Protein AF-A0A815RGK7-F1 (afdb_monomer)

Structure (mmCIF, N/CA/C/O backbone):
data_AF-A0A815RGK7-F1
#
_entry.id   AF-A0A815RGK7-F1
#
loop_
_atom_site.group_PDB
_atom_site.id
_atom_site.type_symbol
_atom_site.label_atom_id
_atom_site.label_alt_id
_atom_site.label_comp_id
_atom_site.label_asym_id
_atom_site.label_entity_id
_atom_site.label_seq_id
_atom_site.pdbx_PDB_ins_code
_atom_site.Cartn_x
_atom_site.Cartn_y
_atom_site.Cartn_z
_atom_site.occupancy
_atom_site.B_iso_or_equiv
_atom_site.auth_seq_id
_atom_site.auth_comp_id
_atom_site.auth_asym_id
_atom_site.auth_atom_id
_atom_site.pdbx_PDB_model_num
ATOM 1 N N . MET A 1 1 ? -28.832 -27.978 -11.199 1.00 36.91 1 MET A N 1
ATOM 2 C CA . MET A 1 1 ? -28.108 -28.394 -12.418 1.00 36.91 1 MET A CA 1
ATOM 3 C C . MET A 1 1 ? -28.038 -27.204 -13.356 1.00 36.91 1 MET A C 1
ATOM 5 O O . MET A 1 1 ? -29.009 -26.916 -14.037 1.00 36.91 1 MET A O 1
ATOM 9 N N . ALA A 1 2 ? -26.927 -26.477 -13.323 1.00 26.73 2 ALA A N 1
ATOM 10 C CA . ALA A 1 2 ? -26.567 -25.480 -14.321 1.00 26.73 2 ALA A CA 1
ATOM 11 C C . ALA A 1 2 ? -25.036 -25.451 -14.348 1.00 26.73 2 ALA A C 1
ATOM 13 O O . ALA A 1 2 ? -24.396 -25.264 -13.316 1.00 26.73 2 ALA A O 1
ATOM 14 N N . SER A 1 3 ? -24.487 -25.785 -15.509 1.00 26.17 3 SER A N 1
ATOM 15 C CA . SER A 1 3 ? -23.061 -25.939 -15.784 1.00 26.17 3 SER A CA 1
ATOM 16 C C . SER A 1 3 ? -22.368 -24.572 -15.816 1.00 26.17 3 SER A C 1
ATOM 18 O O . SER A 1 3 ? -22.926 -23.655 -16.420 1.00 26.17 3 SER A O 1
ATOM 20 N N . PRO A 1 4 ? -21.158 -24.406 -15.257 1.00 31.30 4 PRO A N 1
ATOM 21 C CA . PRO A 1 4 ? -20.354 -23.222 -15.512 1.00 31.30 4 PRO A CA 1
ATOM 22 C C . PRO A 1 4 ? -19.613 -23.392 -16.844 1.00 31.30 4 PRO A C 1
ATOM 24 O O . PRO A 1 4 ? -18.888 -24.365 -17.056 1.00 31.30 4 PRO A O 1
ATOM 27 N N . ILE A 1 5 ? -19.815 -22.444 -17.757 1.00 27.80 5 ILE A N 1
ATOM 28 C CA . ILE A 1 5 ? -19.009 -22.295 -18.970 1.00 27.80 5 ILE A CA 1
ATOM 29 C C . ILE A 1 5 ? -17.673 -21.691 -18.530 1.00 27.80 5 ILE A C 1
ATOM 31 O O . ILE A 1 5 ? -17.540 -20.480 -18.375 1.00 27.80 5 ILE A O 1
ATOM 35 N N . ILE A 1 6 ? -16.693 -22.557 -18.282 1.00 29.45 6 ILE A N 1
ATOM 36 C CA . ILE A 1 6 ? -15.282 -22.181 -18.209 1.00 29.45 6 ILE A CA 1
ATOM 37 C C . ILE A 1 6 ? -14.812 -22.090 -19.662 1.00 29.45 6 ILE A C 1
ATOM 39 O O . ILE A 1 6 ? -14.474 -23.099 -20.276 1.00 29.45 6 ILE A O 1
ATOM 43 N N . ASN A 1 7 ? -14.851 -20.890 -20.244 1.00 28.03 7 ASN A N 1
ATOM 44 C CA . ASN A 1 7 ? -14.167 -20.653 -21.511 1.00 28.03 7 ASN A CA 1
ATOM 45 C C . ASN A 1 7 ? -12.662 -20.644 -21.236 1.00 28.03 7 ASN A C 1
ATOM 47 O O . ASN A 1 7 ? -12.148 -19.776 -20.530 1.00 28.03 7 ASN A O 1
ATOM 51 N N . GLY A 1 8 ? -11.991 -21.667 -21.763 1.00 26.64 8 GLY A N 1
ATOM 52 C CA . GLY A 1 8 ? -10.565 -21.890 -21.621 1.00 26.64 8 GLY A CA 1
ATOM 53 C C . GLY A 1 8 ? -9.750 -20.745 -22.207 1.00 26.64 8 GLY A C 1
ATOM 54 O O . GLY A 1 8 ? -9.769 -20.499 -23.412 1.00 26.64 8 GLY A O 1
ATOM 55 N N . TYR A 1 9 ? -8.974 -20.092 -21.349 1.00 27.03 9 TYR A N 1
ATOM 56 C CA . TYR A 1 9 ? -7.750 -19.439 -21.777 1.00 27.03 9 TYR A CA 1
ATOM 57 C C . TYR A 1 9 ? -6.741 -20.547 -22.075 1.00 27.03 9 TYR A C 1
ATOM 59 O O . TYR A 1 9 ? -6.096 -21.077 -21.173 1.00 27.03 9 TYR A O 1
ATOM 67 N N . HIS A 1 10 ? -6.637 -20.927 -23.347 1.00 26.09 10 HIS A N 1
ATOM 68 C CA . HIS A 1 10 ? -5.442 -21.589 -23.847 1.00 26.09 10 HIS A CA 1
ATOM 69 C C . HIS A 1 10 ? -4.281 -20.604 -23.683 1.00 26.09 10 HIS A C 1
ATOM 71 O O . HIS A 1 10 ? -4.084 -19.709 -24.500 1.00 26.09 10 HIS A O 1
ATOM 77 N N . THR A 1 11 ? -3.527 -20.734 -22.594 1.00 30.19 11 THR A N 1
ATOM 78 C CA . THR A 1 11 ? -2.149 -20.258 -22.558 1.00 30.19 11 THR A CA 1
ATOM 79 C C . THR A 1 11 ? -1.361 -21.179 -23.476 1.00 30.19 11 THR A C 1
ATOM 81 O O . THR A 1 11 ? -0.903 -22.240 -23.054 1.00 30.19 11 THR A O 1
ATOM 84 N N . GLU A 1 12 ? -1.242 -20.806 -24.750 1.00 25.84 12 GLU A N 1
ATOM 85 C CA . GLU A 1 12 ? -0.073 -21.219 -25.516 1.00 25.84 12 GLU A CA 1
ATOM 86 C C . GLU A 1 12 ? 1.131 -20.670 -24.755 1.00 25.84 12 GLU A C 1
ATOM 88 O O . GLU A 1 12 ? 1.429 -19.474 -24.780 1.00 25.84 12 GLU A O 1
ATOM 93 N N . VAL A 1 13 ? 1.773 -21.550 -23.989 1.00 31.09 13 VAL A N 1
ATOM 94 C CA . VAL A 1 13 ? 3.159 -21.366 -23.593 1.00 31.09 13 VAL A CA 1
ATOM 95 C C . VAL A 1 13 ? 3.908 -21.345 -24.916 1.00 31.09 13 VAL A C 1
ATOM 97 O O . VAL A 1 13 ? 4.159 -22.389 -25.512 1.00 31.09 13 VAL A O 1
ATOM 100 N N . MET A 1 14 ? 4.159 -20.150 -25.447 1.00 29.64 14 MET A N 1
ATOM 101 C CA . MET A 1 14 ? 5.198 -20.005 -26.448 1.00 29.64 14 MET A CA 1
ATOM 102 C C . MET A 1 14 ? 6.494 -20.366 -25.727 1.00 29.64 14 MET A C 1
ATOM 104 O O . MET A 1 14 ? 7.051 -19.539 -25.005 1.00 29.64 14 MET A O 1
ATOM 108 N N . ASP A 1 15 ? 6.927 -21.616 -25.888 1.00 33.84 15 ASP A N 1
ATOM 109 C CA . ASP A 1 15 ? 8.327 -21.997 -25.740 1.00 33.84 15 ASP A CA 1
ATOM 110 C C . ASP A 1 15 ? 9.112 -21.155 -26.747 1.00 33.84 15 ASP A C 1
ATOM 112 O O . ASP A 1 15 ? 9.307 -21.517 -27.908 1.00 33.84 15 ASP A O 1
ATOM 116 N N . SER A 1 16 ? 9.518 -19.963 -26.317 1.00 41.28 16 SER A N 1
ATOM 117 C CA . SER A 1 16 ? 10.512 -19.163 -27.012 1.00 41.28 16 SER A CA 1
ATOM 118 C C . SER A 1 16 ? 11.898 -19.655 -26.591 1.00 41.28 16 SER A C 1
ATOM 120 O O . SER A 1 16 ? 12.671 -18.913 -25.991 1.00 41.28 16 SER A O 1
ATOM 122 N N . ASP A 1 17 ? 12.202 -20.913 -26.908 1.00 37.94 17 ASP A N 1
ATOM 123 C CA . ASP A 1 17 ? 13.558 -21.477 -26.846 1.00 37.94 17 ASP A CA 1
ATOM 124 C C . ASP A 1 17 ? 14.406 -21.061 -28.066 1.00 37.94 17 ASP A C 1
ATOM 126 O O . ASP A 1 17 ? 15.464 -21.618 -28.326 1.00 37.94 17 ASP A O 1
ATOM 130 N N . ASN A 1 18 ? 13.966 -20.055 -28.828 1.00 37.78 18 ASN A N 1
ATOM 131 C CA . ASN A 1 18 ? 14.690 -19.508 -29.972 1.00 37.78 18 ASN A CA 1
ATOM 132 C C . ASN A 1 18 ? 14.556 -17.983 -30.018 1.00 37.78 18 ASN A C 1
ATOM 134 O O . ASN A 1 18 ? 13.876 -17.447 -30.887 1.00 37.78 18 ASN A O 1
ATOM 138 N N . ASP A 1 19 ? 15.189 -17.297 -29.068 1.00 40.81 19 ASP A N 1
ATOM 139 C CA . ASP A 1 19 ? 15.857 -16.022 -29.349 1.00 40.81 19 ASP A CA 1
ATOM 140 C C . ASP A 1 19 ? 16.882 -15.743 -28.236 1.00 40.81 19 ASP A C 1
ATOM 142 O O . ASP A 1 19 ? 16.677 -14.926 -27.337 1.00 40.81 19 ASP A O 1
ATOM 146 N N . GLU A 1 20 ? 18.021 -16.443 -28.273 1.00 42.34 20 GLU A N 1
ATOM 147 C CA . GLU A 1 20 ? 19.259 -15.935 -27.664 1.00 42.34 20 GLU A CA 1
ATOM 148 C C . GLU A 1 20 ? 19.764 -14.737 -28.487 1.00 42.34 20 GLU A C 1
ATOM 150 O O . GLU A 1 20 ? 20.901 -14.710 -28.952 1.00 42.34 20 GLU A O 1
ATOM 155 N N . SER A 1 21 ? 18.916 -13.727 -28.713 1.00 44.47 21 SER A N 1
ATOM 156 C CA . SER A 1 21 ? 19.397 -12.444 -29.194 1.00 44.47 21 SER A CA 1
ATOM 157 C C . SER A 1 21 ? 20.313 -11.916 -28.093 1.00 44.47 21 SER A C 1
ATOM 159 O O . SER A 1 21 ? 19.838 -11.509 -27.025 1.00 44.47 21 SER A O 1
ATOM 161 N N . GLU A 1 22 ? 21.625 -11.992 -28.312 1.00 49.88 22 GLU A N 1
ATOM 162 C CA . GLU A 1 22 ? 22.624 -11.291 -27.519 1.00 49.88 22 GLU A CA 1
ATOM 163 C C . GLU A 1 22 ? 22.225 -9.812 -27.502 1.00 49.88 22 GLU A C 1
ATOM 165 O O . GLU A 1 22 ? 22.517 -9.048 -28.421 1.00 49.88 22 GLU A O 1
ATOM 170 N N . TYR A 1 23 ? 21.498 -9.393 -26.464 1.00 53.09 23 TYR A N 1
ATOM 171 C CA . TYR A 1 23 ? 21.352 -7.986 -26.131 1.00 53.09 23 TYR A CA 1
ATOM 172 C C . TYR A 1 23 ? 22.749 -7.508 -25.728 1.00 53.09 23 TYR A C 1
ATOM 174 O O . TYR A 1 23 ? 23.129 -7.539 -24.557 1.00 53.09 23 TYR A O 1
ATOM 182 N N . GLU A 1 24 ? 23.559 -7.132 -26.716 1.00 53.31 24 GLU A N 1
ATOM 183 C CA . GLU A 1 24 ? 24.860 -6.534 -26.476 1.00 53.31 24 GLU A CA 1
ATOM 184 C C . GLU A 1 24 ? 24.626 -5.131 -25.911 1.00 53.31 24 GLU A C 1
ATOM 186 O O . GLU A 1 24 ? 24.315 -4.176 -26.624 1.00 53.31 24 GLU A O 1
ATOM 191 N N . PHE A 1 25 ? 24.782 -5.007 -24.595 1.00 61.91 25 PHE A N 1
ATOM 192 C CA . PHE A 1 25 ? 24.744 -3.753 -23.846 1.00 61.91 25 PHE A CA 1
ATOM 193 C C . PHE A 1 25 ? 25.972 -2.868 -24.154 1.00 61.91 25 PHE A C 1
ATOM 195 O O . PHE A 1 25 ? 26.693 -2.465 -23.241 1.00 61.91 25 PHE A O 1
ATOM 202 N N . LYS A 1 26 ? 26.234 -2.568 -25.436 1.00 58.34 26 LYS A N 1
ATOM 203 C CA . LYS A 1 26 ? 27.426 -1.829 -25.907 1.00 58.34 26 LYS A CA 1
ATOM 204 C C . LYS A 1 26 ? 27.564 -0.434 -25.296 1.00 58.34 26 LYS A C 1
ATOM 206 O O . LYS A 1 26 ? 28.681 0.054 -25.166 1.00 58.34 26 LYS A O 1
ATOM 211 N N . ASP A 1 27 ? 26.457 0.155 -24.853 1.00 66.00 27 ASP A N 1
ATOM 212 C CA . ASP A 1 27 ? 26.424 1.497 -24.262 1.00 66.00 27 ASP A CA 1
ATOM 213 C C . ASP A 1 27 ? 26.575 1.514 -22.726 1.00 66.00 27 ASP A C 1
ATOM 215 O O . ASP A 1 27 ? 26.492 2.574 -22.103 1.00 66.00 27 ASP A O 1
ATOM 219 N N . TYR A 1 28 ? 26.794 0.366 -22.074 1.00 81.50 28 TYR A N 1
ATOM 220 C CA . TYR A 1 28 ? 26.860 0.284 -20.611 1.00 81.50 28 TYR A CA 1
ATOM 221 C C . TYR A 1 28 ? 28.306 0.230 -20.097 1.00 81.50 28 TYR A C 1
ATOM 223 O O . TYR A 1 28 ? 29.155 -0.494 -20.607 1.00 81.50 28 TYR A O 1
ATOM 231 N N . TYR A 1 29 ? 28.583 0.952 -19.006 1.00 92.44 29 TYR A N 1
ATO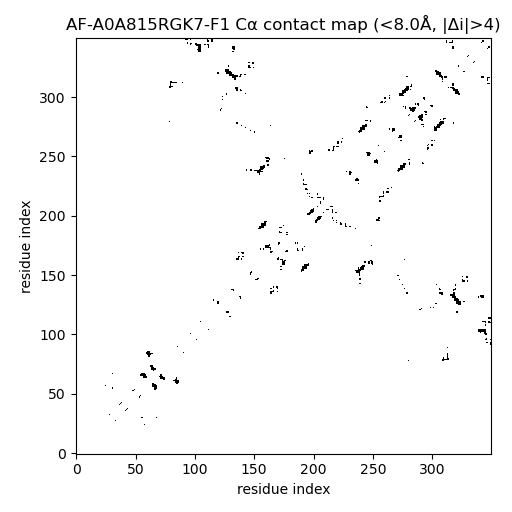M 232 C CA . TYR A 1 29 ? 29.883 0.925 -18.319 1.00 92.44 29 TYR A CA 1
ATOM 233 C C . TYR A 1 29 ? 30.251 -0.469 -17.770 1.00 92.44 29 TYR A C 1
ATOM 235 O O . TYR A 1 29 ? 29.386 -1.324 -17.594 1.00 92.44 29 TYR A O 1
ATOM 243 N N . SER A 1 30 ? 31.506 -0.704 -17.371 1.00 92.81 30 SER A N 1
ATOM 244 C CA . SER A 1 30 ? 31.846 -1.874 -16.536 1.00 92.81 30 SER A CA 1
ATOM 245 C C . SER A 1 30 ? 31.192 -1.782 -15.144 1.00 92.81 30 SER A C 1
ATOM 247 O O . SER A 1 30 ? 30.683 -0.723 -14.760 1.00 92.81 30 SER A O 1
ATOM 249 N N . LYS A 1 31 ? 31.172 -2.877 -14.366 1.00 93.75 31 LYS A N 1
ATOM 250 C CA . LYS A 1 31 ? 30.698 -2.850 -12.964 1.00 93.75 31 LYS A CA 1
ATOM 251 C C . LYS A 1 31 ? 31.508 -1.852 -12.131 1.00 93.75 31 LYS A C 1
ATOM 253 O O . LYS A 1 31 ? 30.906 -0.991 -11.498 1.00 93.75 31 LYS A O 1
ATOM 258 N N . ASP A 1 32 ? 32.833 -1.900 -12.221 1.00 94.94 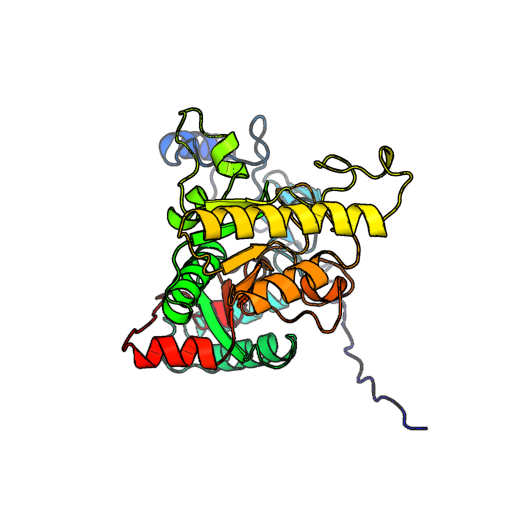32 ASP A N 1
ATOM 259 C CA . ASP A 1 32 ? 33.721 -1.019 -11.452 1.00 94.94 32 ASP A CA 1
ATOM 260 C C . ASP A 1 32 ? 33.520 0.450 -11.819 1.00 94.94 32 ASP A C 1
ATOM 262 O O . ASP A 1 32 ? 33.356 1.291 -10.940 1.00 94.94 32 ASP A O 1
ATOM 266 N N . LYS A 1 33 ? 33.408 0.761 -13.119 1.00 95.81 33 LYS A N 1
ATOM 267 C CA . LYS A 1 33 ? 33.132 2.134 -13.551 1.00 95.81 33 LYS A CA 1
ATOM 268 C C . LYS A 1 33 ? 31.741 2.601 -13.117 1.00 95.81 33 LYS A C 1
ATOM 270 O O . LYS A 1 33 ? 31.563 3.761 -12.767 1.00 95.81 33 LYS A O 1
ATOM 275 N N . THR A 1 34 ? 30.757 1.700 -13.093 1.00 95.44 34 THR A N 1
ATOM 276 C CA . THR A 1 34 ? 29.414 1.999 -12.570 1.00 95.44 34 THR A CA 1
ATOM 277 C C . THR A 1 34 ? 29.467 2.320 -11.074 1.00 95.44 34 THR A C 1
ATOM 279 O O . THR A 1 34 ? 28.785 3.241 -10.637 1.00 95.44 34 THR A O 1
ATOM 282 N N . MET A 1 35 ? 30.276 1.594 -10.295 1.00 94.69 35 MET A N 1
ATOM 283 C CA . MET A 1 35 ? 30.471 1.860 -8.867 1.00 94.69 35 MET A CA 1
ATOM 284 C C . MET A 1 35 ? 31.181 3.195 -8.629 1.00 94.69 35 MET A C 1
ATOM 286 O O . MET A 1 35 ? 30.667 4.009 -7.872 1.00 94.69 35 MET A O 1
ATOM 290 N N . GLU A 1 36 ? 32.273 3.471 -9.347 1.00 96.25 36 GLU A N 1
ATOM 291 C CA . GLU A 1 36 ? 32.992 4.751 -9.266 1.00 96.25 36 GLU A CA 1
ATOM 292 C C . GLU A 1 36 ? 32.055 5.940 -9.536 1.00 96.25 36 GLU A C 1
ATOM 294 O O . GLU A 1 36 ? 31.998 6.897 -8.767 1.00 96.25 36 GLU A O 1
ATOM 299 N N . LEU A 1 37 ? 31.263 5.868 -10.611 1.00 96.25 37 LEU A N 1
ATOM 300 C CA . LEU A 1 37 ? 30.310 6.924 -10.952 1.00 96.25 37 LEU A CA 1
ATOM 301 C C . LEU A 1 37 ? 29.162 7.010 -9.939 1.00 96.25 37 LEU A C 1
ATOM 303 O O . LEU A 1 37 ? 28.674 8.107 -9.670 1.00 96.25 37 LEU A O 1
ATOM 307 N N . ARG A 1 38 ? 28.731 5.883 -9.358 1.00 95.38 38 ARG A N 1
ATOM 308 C CA . ARG A 1 38 ? 27.729 5.879 -8.287 1.00 95.38 38 ARG A CA 1
ATOM 309 C C . ARG A 1 38 ? 28.248 6.630 -7.064 1.00 95.38 38 ARG A C 1
ATOM 311 O O . ARG A 1 38 ? 27.508 7.454 -6.543 1.00 95.38 38 ARG A O 1
ATOM 318 N N . ASP A 1 39 ? 29.493 6.405 -6.661 1.00 94.38 39 ASP A N 1
ATOM 319 C CA . ASP A 1 39 ? 30.091 7.070 -5.498 1.00 94.38 39 ASP A CA 1
ATOM 320 C C . ASP A 1 39 ? 30.240 8.588 -5.700 1.00 94.38 39 ASP A C 1
ATOM 322 O O . ASP A 1 39 ? 30.179 9.353 -4.738 1.00 94.38 39 ASP A O 1
ATOM 326 N N . ILE A 1 40 ? 30.385 9.037 -6.952 1.00 97.31 40 ILE A N 1
ATOM 327 C CA . ILE A 1 40 ? 30.456 10.461 -7.309 1.00 97.31 40 ILE A CA 1
ATOM 328 C C . ILE A 1 40 ? 29.061 11.099 -7.376 1.00 97.31 40 ILE A C 1
ATOM 330 O O . ILE A 1 40 ? 28.853 12.191 -6.848 1.00 97.31 40 ILE A O 1
ATOM 334 N N . TYR A 1 41 ? 28.117 10.458 -8.072 1.00 97.56 41 TYR A N 1
ATOM 335 C CA . TYR A 1 41 ? 26.869 11.105 -8.494 1.00 97.56 41 TYR A CA 1
ATOM 336 C C . TYR A 1 41 ? 25.634 10.704 -7.689 1.00 97.56 41 TYR A C 1
ATOM 338 O O . TYR A 1 41 ? 24.622 11.401 -7.748 1.00 97.56 41 TYR A O 1
ATOM 346 N N . ILE A 1 42 ? 25.675 9.592 -6.955 1.00 96.56 42 ILE A N 1
ATOM 347 C CA . ILE A 1 42 ? 24.513 9.041 -6.262 1.00 96.56 42 ILE A CA 1
ATOM 348 C C . ILE A 1 42 ? 24.748 9.081 -4.744 1.00 96.56 42 ILE A C 1
ATOM 350 O O . ILE A 1 42 ? 25.705 8.485 -4.254 1.00 96.56 42 ILE A O 1
ATOM 354 N N . PRO A 1 43 ? 23.868 9.731 -3.957 1.00 95.38 43 PRO A N 1
ATOM 355 C CA . PRO A 1 43 ? 24.059 9.848 -2.516 1.00 95.38 43 PRO A CA 1
ATOM 356 C C . PRO A 1 43 ? 24.175 8.492 -1.808 1.00 95.38 43 PRO A C 1
ATOM 358 O O . PRO A 1 43 ? 23.357 7.591 -2.024 1.00 95.38 43 PRO A O 1
ATOM 361 N N . ALA A 1 44 ? 25.126 8.386 -0.876 1.00 90.25 44 ALA A N 1
ATOM 362 C CA . ALA A 1 44 ? 25.415 7.163 -0.119 1.00 90.25 44 ALA A CA 1
ATOM 363 C C . ALA A 1 44 ? 24.227 6.627 0.712 1.00 90.25 44 ALA A C 1
ATOM 365 O O . ALA A 1 44 ? 24.193 5.450 1.070 1.00 90.25 44 ALA A O 1
ATOM 366 N N . CYS A 1 45 ? 23.225 7.466 1.006 1.00 88.75 45 CYS A N 1
ATOM 367 C CA . CYS A 1 45 ? 21.991 7.042 1.674 1.00 88.75 45 CYS A CA 1
ATOM 368 C C . CYS A 1 45 ? 21.087 6.164 0.787 1.00 88.75 45 CYS A C 1
ATOM 370 O O . CYS A 1 45 ? 20.211 5.473 1.306 1.00 88.75 45 CYS A O 1
ATOM 372 N N . THR A 1 46 ? 21.315 6.128 -0.530 1.00 91.12 46 THR A N 1
ATOM 373 C CA . THR A 1 46 ? 20.621 5.223 -1.456 1.00 91.12 46 THR A CA 1
ATOM 374 C C . THR A 1 46 ? 21.347 3.876 -1.501 1.00 91.12 46 THR A C 1
ATOM 376 O O . THR A 1 46 ? 22.227 3.603 -2.319 1.00 91.12 46 THR A O 1
ATOM 379 N N . GLN A 1 47 ? 21.034 3.017 -0.541 1.00 89.75 47 GLN A N 1
ATOM 380 C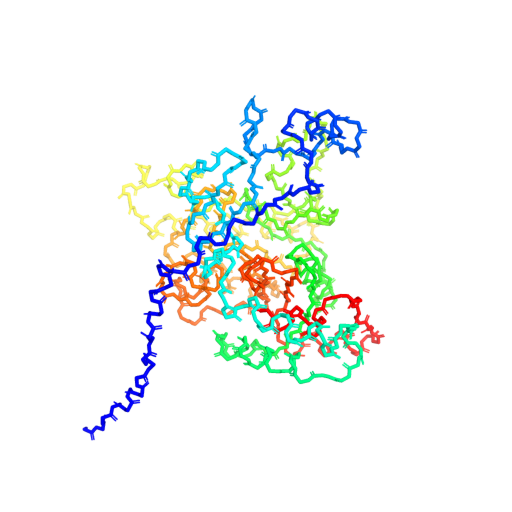 CA . GLN A 1 47 ? 21.775 1.773 -0.347 1.00 89.75 47 GLN A CA 1
ATOM 381 C C . GLN A 1 47 ? 21.363 0.684 -1.342 1.00 89.75 47 GLN A C 1
ATOM 383 O O . GLN A 1 47 ? 20.196 0.555 -1.703 1.00 89.75 47 GLN A O 1
ATOM 388 N N . LEU A 1 48 ? 22.336 -0.131 -1.751 1.00 92.69 48 LEU A N 1
ATOM 389 C CA . LEU A 1 48 ? 22.108 -1.342 -2.539 1.00 92.69 48 LEU A CA 1
ATOM 390 C C . LEU A 1 48 ? 21.789 -2.527 -1.616 1.00 92.69 48 LEU A C 1
ATOM 392 O O . LEU A 1 48 ? 22.238 -2.554 -0.467 1.00 92.69 48 LEU A O 1
ATOM 396 N N . PHE A 1 49 ? 21.060 -3.524 -2.131 1.00 89.19 49 PHE A N 1
ATOM 397 C CA . PHE A 1 49 ? 20.748 -4.757 -1.392 1.00 89.19 49 PHE A CA 1
ATOM 398 C C . PHE A 1 49 ? 22.016 -5.511 -0.961 1.00 89.19 49 PHE A C 1
ATOM 400 O O . PHE A 1 49 ? 22.152 -5.875 0.204 1.00 89.19 49 PHE A O 1
ATOM 407 N N . PHE A 1 50 ? 22.969 -5.691 -1.880 1.00 91.06 50 PHE A N 1
ATOM 408 C CA . PHE A 1 50 ? 24.236 -6.383 -1.633 1.00 91.06 50 PHE A CA 1
ATOM 409 C C . PHE A 1 50 ? 25.372 -5.362 -1.536 1.00 91.06 50 PHE A C 1
ATOM 411 O O . PHE A 1 50 ? 25.995 -5.030 -2.538 1.00 91.06 50 PHE A O 1
ATOM 418 N N . ARG A 1 51 ? 25.606 -4.798 -0.345 1.00 88.25 51 ARG A N 1
ATOM 419 C CA . ARG A 1 51 ? 26.543 -3.667 -0.175 1.00 88.25 51 ARG A CA 1
ATOM 420 C C . ARG A 1 51 ? 28.007 -4.041 -0.400 1.00 88.25 51 ARG A C 1
ATOM 422 O O . ARG A 1 51 ? 28.724 -3.277 -1.028 1.00 88.25 51 ARG A O 1
ATOM 429 N N . GLU A 1 52 ? 28.432 -5.195 0.110 1.00 89.19 52 GLU A N 1
ATOM 430 C CA . GLU A 1 52 ? 29.829 -5.644 0.013 1.00 89.19 52 GLU A CA 1
ATOM 431 C C . GLU A 1 52 ? 30.197 -6.074 -1.409 1.00 89.19 52 GLU A C 1
ATOM 433 O O . GLU A 1 52 ? 31.290 -5.789 -1.886 1.00 89.19 52 GLU A O 1
ATOM 438 N N . ASN A 1 53 ? 29.265 -6.729 -2.105 1.00 90.06 53 ASN A N 1
ATOM 439 C CA . ASN A 1 53 ? 29.449 -7.149 -3.488 1.00 90.06 53 ASN A CA 1
ATOM 440 C C . ASN A 1 53 ? 28.173 -6.902 -4.310 1.00 90.06 53 ASN A C 1
ATOM 442 O O . ASN A 1 53 ? 27.373 -7.822 -4.502 1.00 90.06 53 ASN A O 1
ATOM 446 N N . PRO A 1 54 ? 27.961 -5.669 -4.805 1.00 93.50 54 PRO A N 1
ATOM 447 C CA . PRO A 1 54 ? 26.774 -5.336 -5.579 1.00 93.50 54 PRO A CA 1
ATOM 448 C C . PRO A 1 54 ? 26.629 -6.180 -6.845 1.00 93.50 54 PRO A C 1
ATOM 450 O O . PRO A 1 54 ? 27.584 -6.354 -7.604 1.00 93.50 54 PRO A O 1
ATOM 453 N N . LEU A 1 55 ? 25.418 -6.663 -7.118 1.00 93.62 55 LEU A N 1
ATOM 454 C CA . LEU A 1 55 ? 25.104 -7.322 -8.384 1.00 93.62 55 LEU A CA 1
ATOM 455 C C .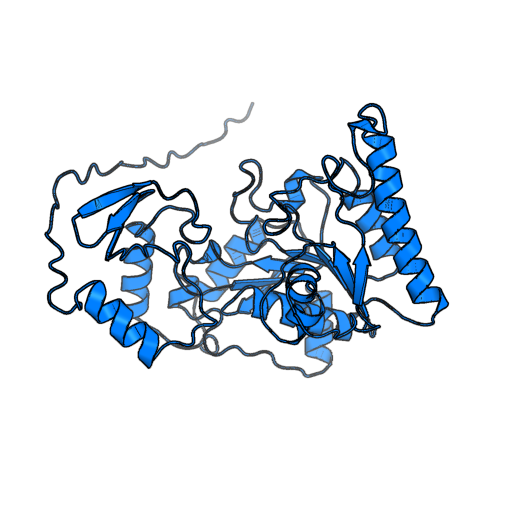 LEU A 1 55 ? 24.765 -6.268 -9.439 1.00 93.62 55 LEU A C 1
ATOM 457 O O . LEU A 1 55 ? 23.875 -5.441 -9.231 1.00 93.62 55 LEU A O 1
ATOM 461 N N . LYS A 1 56 ? 25.453 -6.306 -10.584 1.00 94.19 56 LYS A N 1
ATOM 462 C CA . LYS A 1 56 ? 25.093 -5.495 -11.748 1.00 94.19 56 LYS A CA 1
ATOM 463 C C . LYS A 1 56 ? 24.162 -6.312 -12.638 1.00 94.19 56 LYS A C 1
ATOM 465 O O . LYS A 1 56 ? 24.609 -7.013 -13.538 1.00 94.19 56 LYS A O 1
ATOM 470 N N . ILE A 1 57 ? 22.867 -6.227 -12.350 1.00 93.50 57 ILE A N 1
ATOM 471 C CA . ILE A 1 57 ? 21.825 -6.875 -13.149 1.00 93.50 57 ILE A CA 1
ATOM 472 C C . ILE A 1 57 ? 21.634 -6.098 -14.450 1.00 93.50 57 ILE A C 1
ATOM 474 O O . ILE A 1 57 ? 21.423 -4.886 -14.418 1.00 93.50 57 ILE A O 1
ATOM 478 N N . VAL A 1 58 ? 21.723 -6.795 -15.582 1.00 93.56 58 VAL A N 1
ATOM 479 C CA . VAL A 1 58 ? 21.578 -6.199 -16.923 1.00 93.56 58 VAL A CA 1
ATOM 480 C C . VAL A 1 58 ? 20.382 -6.762 -17.683 1.00 93.56 58 VAL A C 1
ATOM 482 O O . VAL A 1 58 ? 19.820 -6.076 -18.526 1.00 93.56 58 VAL A O 1
ATOM 485 N N . ARG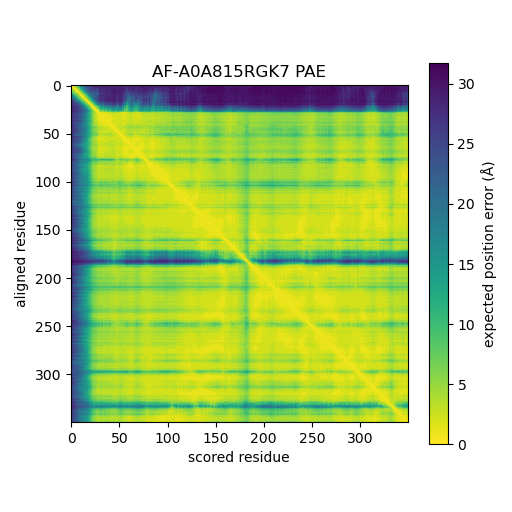 A 1 59 ? 19.938 -7.979 -17.353 1.00 93.31 59 ARG A N 1
ATOM 486 C CA . ARG A 1 59 ? 18.790 -8.631 -17.993 1.00 93.31 59 ARG A CA 1
ATOM 487 C C . ARG A 1 59 ? 17.935 -9.344 -16.955 1.00 93.31 59 ARG A C 1
ATOM 489 O O . ARG A 1 59 ? 18.447 -9.828 -15.949 1.00 93.31 59 ARG A O 1
ATOM 496 N N . SER A 1 60 ? 16.640 -9.461 -17.212 1.00 94.94 60 SER A N 1
ATOM 497 C CA . SER A 1 60 ? 15.732 -10.277 -16.408 1.00 94.94 60 SER A CA 1
ATOM 498 C C . SER A 1 60 ? 14.600 -10.844 -17.263 1.00 94.94 60 SER A C 1
ATOM 500 O O . SER A 1 60 ? 14.248 -10.276 -18.296 1.00 94.94 60 SER A O 1
ATOM 502 N N . GLN A 1 61 ? 14.078 -12.007 -16.872 1.00 95.62 61 GLN A N 1
ATOM 503 C CA . GLN A 1 61 ? 13.011 -12.714 -17.582 1.00 95.62 61 GLN A CA 1
ATOM 504 C C . GLN A 1 61 ? 12.324 -13.703 -16.641 1.00 95.62 61 GLN A C 1
ATOM 506 O O . GLN A 1 61 ? 12.991 -14.519 -15.997 1.00 95.62 61 GLN A O 1
ATOM 511 N N . GLY A 1 62 ? 10.991 -13.656 -16.580 1.00 95.38 62 GLY A N 1
ATOM 512 C CA . GLY A 1 62 ? 10.217 -14.541 -15.709 1.00 95.38 62 GLY A CA 1
ATOM 513 C C . GLY A 1 62 ? 10.633 -14.357 -14.249 1.00 95.38 62 GLY A C 1
ATOM 514 O O . GLY A 1 62 ? 10.573 -13.254 -13.721 1.00 95.38 62 GLY A O 1
ATOM 515 N N . THR A 1 63 ? 11.095 -15.413 -13.590 1.00 96.19 63 THR A N 1
ATOM 516 C CA . THR A 1 63 ? 11.549 -15.362 -12.189 1.00 96.19 63 THR A CA 1
ATOM 517 C C . THR A 1 63 ? 13.057 -15.144 -12.033 1.00 96.19 63 THR A C 1
ATOM 519 O O . THR A 1 63 ? 13.571 -15.213 -10.918 1.00 96.19 63 THR A O 1
ATOM 522 N N . TYR A 1 64 ? 13.786 -14.891 -13.124 1.00 97.06 64 TYR A N 1
ATOM 523 C CA . TYR A 1 64 ? 15.246 -14.833 -13.114 1.00 97.06 64 TYR A CA 1
ATOM 524 C C . TYR A 1 64 ? 15.800 -13.457 -13.481 1.00 97.06 64 TYR A C 1
ATOM 526 O O . TYR A 1 64 ? 15.280 -12.761 -14.355 1.00 97.06 64 TYR A O 1
ATOM 534 N N . MET A 1 65 ? 16.923 -13.116 -12.853 1.00 95.81 65 MET A N 1
ATOM 535 C CA . MET A 1 65 ? 17.777 -11.978 -13.186 1.00 95.81 65 MET A CA 1
ATOM 536 C C . MET A 1 65 ? 19.159 -12.472 -13.619 1.00 95.81 65 MET A C 1
ATOM 538 O O . MET A 1 65 ? 19.610 -13.528 -13.178 1.00 95.81 65 MET A O 1
ATOM 542 N N . TYR A 1 66 ? 19.832 -11.704 -14.468 1.00 95.06 66 TYR A N 1
ATOM 543 C CA . TYR A 1 66 ? 21.135 -12.037 -15.027 1.00 95.06 66 TYR A CA 1
ATOM 544 C C . TYR A 1 66 ? 22.093 -10.867 -14.838 1.00 95.06 66 TYR A C 1
ATOM 546 O O . TYR A 1 66 ? 21.752 -9.716 -15.145 1.00 95.06 66 TYR A O 1
ATOM 554 N N . ASP A 1 67 ? 23.281 -11.160 -14.317 1.00 93.94 67 ASP A N 1
ATOM 555 C CA . ASP A 1 67 ? 24.333 -10.157 -14.190 1.00 93.94 67 ASP A CA 1
ATOM 556 C C . ASP A 1 67 ? 25.094 -9.938 -15.508 1.00 93.94 67 ASP A C 1
ATOM 558 O O . ASP A 1 67 ? 24.849 -10.595 -16.521 1.00 93.94 67 ASP A O 1
ATOM 562 N N . GLN A 1 68 ? 26.024 -8.986 -15.502 1.00 92.31 68 GLN A N 1
ATOM 563 C CA . GLN A 1 68 ? 26.840 -8.619 -16.660 1.00 92.31 68 GLN A CA 1
ATOM 564 C C . GLN A 1 68 ? 27.789 -9.724 -17.156 1.00 92.31 68 GLN A C 1
ATOM 566 O O . GLN A 1 68 ? 28.377 -9.568 -18.220 1.00 92.31 68 GLN A O 1
ATOM 571 N N . LEU A 1 69 ? 27.989 -10.795 -16.379 1.00 91.69 69 LEU A N 1
ATOM 572 C CA . LEU A 1 69 ? 28.786 -11.965 -16.760 1.00 91.69 69 LEU A CA 1
ATOM 573 C C . LEU A 1 69 ? 27.899 -13.120 -17.257 1.00 91.69 69 LEU A C 1
ATOM 575 O O . LEU A 1 69 ? 28.413 -14.186 -17.580 1.00 91.69 69 LEU A O 1
ATOM 579 N N . GLY A 1 70 ? 26.577 -12.924 -17.295 1.00 92.12 70 GLY A N 1
ATOM 580 C CA . GLY A 1 70 ? 25.604 -13.941 -17.684 1.00 92.12 70 GLY A CA 1
ATOM 581 C C . GLY A 1 70 ? 25.191 -14.884 -16.552 1.00 92.12 70 GLY A C 1
ATOM 582 O O . GLY A 1 70 ? 24.413 -15.808 -16.799 1.00 92.12 70 GLY A O 1
ATOM 583 N N . ASN A 1 71 ? 25.643 -14.666 -15.309 1.00 95.56 71 ASN A N 1
ATOM 584 C CA . ASN A 1 71 ? 25.230 -15.524 -14.199 1.00 95.56 71 ASN A CA 1
ATOM 585 C C . ASN A 1 71 ? 23.734 -15.345 -13.933 1.00 95.56 71 ASN A C 1
ATOM 587 O O . ASN A 1 71 ? 23.242 -14.219 -13.838 1.00 95.56 71 ASN A O 1
ATOM 591 N N . LYS A 1 72 ? 23.023 -16.464 -13.786 1.00 96.75 72 LYS A N 1
ATOM 592 C CA . LYS A 1 72 ? 21.573 -16.524 -13.575 1.00 96.75 72 LYS A CA 1
ATOM 593 C C . LYS A 1 72 ? 21.243 -16.606 -12.084 1.00 96.75 72 LYS A C 1
ATOM 595 O O . LYS A 1 72 ? 21.714 -17.505 -11.393 1.00 96.75 72 LYS A O 1
ATOM 600 N N . TYR A 1 73 ? 20.364 -15.726 -11.615 1.00 96.44 73 TYR A N 1
ATOM 601 C CA . TYR A 1 73 ? 19.896 -15.659 -10.231 1.00 96.44 73 TYR A CA 1
ATOM 602 C C . TYR A 1 73 ? 18.380 -15.824 -10.186 1.00 96.44 73 TYR A C 1
ATOM 604 O O . TYR A 1 73 ? 17.662 -15.123 -10.899 1.00 96.44 73 TYR A O 1
ATOM 612 N N . LEU A 1 74 ? 17.888 -16.738 -9.347 1.00 97.25 74 LEU A N 1
ATOM 613 C CA . LEU A 1 74 ? 16.466 -16.799 -9.013 1.00 97.25 74 LEU A CA 1
ATOM 614 C C . LEU A 1 74 ? 16.118 -15.599 -8.124 1.00 97.25 74 LEU A C 1
ATOM 616 O O . LEU A 1 74 ? 16.768 -15.381 -7.100 1.00 97.25 74 LEU A O 1
ATOM 620 N N . ASP A 1 75 ? 15.113 -14.821 -8.512 1.00 95.00 75 ASP A N 1
ATOM 621 C CA . ASP A 1 75 ? 14.690 -13.646 -7.757 1.00 95.00 75 ASP A CA 1
ATOM 622 C C . ASP A 1 75 ? 13.713 -14.023 -6.640 1.00 95.00 75 ASP A C 1
ATOM 624 O O . ASP A 1 75 ? 12.529 -14.264 -6.873 1.00 95.00 75 ASP A O 1
ATOM 628 N N . CYS A 1 76 ? 14.227 -14.048 -5.411 1.00 92.19 76 CYS A N 1
ATOM 629 C CA . CYS A 1 76 ? 13.451 -14.302 -4.196 1.00 92.19 76 CYS A CA 1
ATOM 630 C C . CYS A 1 76 ? 13.228 -13.036 -3.346 1.00 92.19 76 CYS A C 1
ATOM 632 O O . CYS A 1 76 ? 12.814 -13.151 -2.194 1.00 92.19 76 CYS A O 1
ATOM 634 N N . ILE A 1 77 ? 13.560 -11.842 -3.856 1.00 86.94 77 ILE A N 1
ATOM 635 C CA . ILE A 1 77 ? 13.551 -10.588 -3.074 1.00 86.94 77 ILE A CA 1
ATOM 636 C C . ILE A 1 77 ? 12.521 -9.600 -3.620 1.00 86.94 77 ILE A C 1
ATOM 638 O O . ILE A 1 77 ? 11.912 -8.843 -2.860 1.00 86.94 77 ILE A O 1
ATOM 642 N N . ASN A 1 78 ? 12.341 -9.563 -4.937 1.00 82.25 78 ASN A N 1
ATOM 643 C CA . ASN A 1 78 ? 11.596 -8.498 -5.583 1.00 82.25 78 ASN A CA 1
ATOM 644 C C . ASN A 1 78 ? 10.088 -8.596 -5.329 1.00 82.25 78 ASN A C 1
ATOM 646 O O . ASN A 1 78 ? 9.465 -9.654 -5.403 1.00 82.25 78 ASN A O 1
ATOM 650 N N . ASN A 1 79 ? 9.486 -7.445 -5.048 1.00 85.50 79 ASN A N 1
ATOM 651 C CA . ASN A 1 79 ? 8.063 -7.293 -4.768 1.00 85.50 79 ASN A CA 1
ATOM 652 C C . ASN A 1 79 ? 7.332 -6.452 -5.832 1.00 85.50 79 ASN A C 1
ATOM 654 O O . ASN A 1 79 ? 6.156 -6.150 -5.648 1.00 85.50 79 ASN A O 1
ATOM 658 N N . VAL A 1 80 ? 8.003 -6.114 -6.941 1.00 91.00 80 VAL A N 1
ATOM 659 C CA . VAL A 1 80 ? 7.480 -5.280 -8.037 1.00 91.00 80 VAL A CA 1
ATOM 660 C C . VAL A 1 80 ? 7.061 -6.114 -9.252 1.00 91.00 80 VAL A C 1
ATOM 662 O O . VAL A 1 80 ? 5.962 -5.935 -9.766 1.00 91.00 80 VAL A O 1
ATOM 665 N N . ALA A 1 81 ? 7.899 -7.049 -9.706 1.00 92.62 81 ALA A N 1
ATOM 666 C CA . ALA A 1 81 ? 7.633 -7.871 -10.892 1.00 92.62 81 ALA A CA 1
ATOM 667 C C . ALA A 1 81 ? 6.738 -9.085 -10.562 1.00 92.62 81 ALA A C 1
ATOM 669 O O . ALA A 1 81 ? 7.178 -10.233 -10.593 1.00 92.62 81 ALA A O 1
ATOM 670 N N . HIS A 1 82 ? 5.485 -8.833 -10.174 1.00 92.38 82 HIS A N 1
ATOM 671 C CA . HIS A 1 82 ? 4.552 -9.858 -9.700 1.00 92.38 82 HIS A CA 1
ATOM 672 C C . HIS A 1 82 ? 4.204 -10.932 -10.738 1.00 92.38 82 HIS A C 1
ATOM 674 O O . HIS A 1 82 ? 4.159 -12.106 -10.385 1.00 92.38 82 HIS A O 1
ATOM 680 N N . VAL A 1 83 ? 4.020 -10.559 -12.009 1.00 94.81 83 VAL A N 1
ATOM 681 C CA . VAL A 1 83 ? 3.794 -11.519 -13.110 1.00 94.81 83 VAL A CA 1
ATOM 682 C C . VAL A 1 83 ? 5.100 -11.927 -13.800 1.00 94.81 83 VAL A C 1
ATOM 684 O O . VAL A 1 83 ? 5.098 -12.429 -14.919 1.00 94.81 83 VAL A O 1
ATOM 687 N N . GLY A 1 84 ? 6.233 -11.714 -13.131 1.00 95.38 84 GLY A N 1
ATOM 688 C CA . GLY A 1 84 ? 7.562 -11.978 -13.659 1.00 95.38 84 GLY A CA 1
ATOM 689 C C . GLY A 1 84 ? 8.179 -10.780 -14.379 1.00 95.38 84 GLY A C 1
ATOM 690 O O . GLY A 1 84 ? 7.515 -9.855 -14.858 1.00 95.38 84 GLY A O 1
ATOM 691 N N . HIS A 1 85 ? 9.503 -10.810 -14.428 1.00 96.00 85 HIS A N 1
ATOM 692 C CA . HIS A 1 85 ? 10.354 -9.843 -15.097 1.00 96.00 85 HIS A CA 1
ATOM 693 C C . HIS A 1 85 ? 10.120 -9.828 -16.600 1.00 96.00 85 HIS A C 1
ATOM 695 O O . HIS A 1 85 ? 10.027 -10.888 -17.225 1.00 96.00 85 HIS A O 1
ATOM 701 N N . CYS A 1 86 ? 10.096 -8.622 -17.172 1.00 94.62 86 CYS A N 1
ATOM 702 C CA . CYS A 1 86 ? 10.008 -8.396 -18.616 1.00 94.62 86 CYS A CA 1
ATOM 703 C C . CYS A 1 86 ? 8.876 -9.194 -19.282 1.00 94.62 86 CYS A C 1
ATOM 705 O O . CYS A 1 86 ? 9.055 -9.734 -20.373 1.00 94.62 86 CYS A O 1
ATOM 707 N N . HIS A 1 87 ? 7.722 -9.301 -18.613 1.00 96.69 87 HIS A N 1
ATOM 708 C CA . HIS A 1 87 ? 6.614 -10.118 -19.094 1.00 96.69 87 HIS A CA 1
ATOM 709 C C . HIS A 1 87 ? 6.186 -9.663 -20.508 1.00 96.69 87 HIS A C 1
ATOM 711 O O . HIS A 1 87 ? 5.761 -8.510 -20.661 1.00 96.69 87 HIS A O 1
ATOM 717 N N . PRO A 1 88 ? 6.245 -10.531 -21.543 1.00 95.56 88 PRO A N 1
ATOM 718 C CA . PRO A 1 88 ? 6.091 -10.116 -22.942 1.00 95.56 88 PRO A CA 1
ATOM 719 C C . PRO A 1 88 ? 4.787 -9.371 -23.227 1.00 95.56 88 PRO A C 1
ATOM 721 O O . PRO A 1 88 ? 4.773 -8.382 -23.959 1.00 95.56 88 PRO A O 1
ATOM 724 N N . TYR A 1 89 ? 3.689 -9.804 -22.597 1.00 96.88 89 TYR A N 1
ATOM 725 C CA . TYR A 1 89 ? 2.406 -9.118 -22.723 1.00 96.88 89 TYR A CA 1
ATOM 726 C C . TYR A 1 89 ? 2.471 -7.683 -22.181 1.00 96.88 89 TYR A C 1
ATOM 728 O O . TYR A 1 89 ? 2.074 -6.766 -22.893 1.00 96.88 89 TYR A O 1
ATOM 736 N N . VAL A 1 90 ? 3.009 -7.473 -20.971 1.00 96.50 90 VAL A N 1
ATOM 737 C CA . VAL A 1 90 ? 3.079 -6.147 -20.330 1.00 96.50 90 VAL A CA 1
ATOM 738 C C . VAL A 1 90 ? 3.949 -5.219 -21.175 1.00 96.50 90 VAL A C 1
ATOM 740 O O . VAL A 1 90 ? 3.496 -4.152 -21.584 1.00 96.50 90 VAL A O 1
ATOM 743 N N . ASN A 1 91 ? 5.148 -5.676 -21.548 1.00 95.69 91 ASN A N 1
ATOM 744 C CA . ASN A 1 91 ? 6.078 -4.909 -22.378 1.00 95.69 91 ASN A CA 1
ATOM 745 C C . ASN A 1 91 ? 5.448 -4.481 -23.711 1.00 95.69 91 ASN A C 1
ATOM 747 O O . ASN A 1 91 ? 5.546 -3.318 -24.099 1.00 95.69 91 ASN A O 1
ATOM 751 N N . ASN A 1 92 ? 4.756 -5.394 -24.397 1.00 97.25 92 ASN A N 1
ATOM 752 C CA . ASN A 1 92 ? 4.085 -5.086 -25.658 1.00 97.25 92 ASN A CA 1
ATOM 753 C C . ASN A 1 92 ? 2.949 -4.064 -25.479 1.00 97.25 92 ASN A C 1
ATOM 755 O O . ASN A 1 92 ? 2.774 -3.183 -26.321 1.00 97.25 92 ASN A O 1
ATOM 759 N N . GLN A 1 93 ? 2.171 -4.159 -24.395 1.00 97.31 93 GLN A N 1
ATOM 760 C CA . GLN A 1 93 ? 1.082 -3.215 -24.135 1.00 97.31 93 GLN A CA 1
ATOM 761 C C . GLN A 1 93 ? 1.592 -1.809 -23.822 1.00 97.31 93 GLN A C 1
ATOM 763 O O . GLN A 1 93 ? 1.076 -0.834 -24.373 1.00 97.31 93 GLN A O 1
ATOM 768 N N . VAL A 1 94 ? 2.639 -1.712 -23.006 1.00 96.50 94 VAL A N 1
ATOM 769 C CA . VAL A 1 94 ? 3.336 -0.455 -22.728 1.00 96.50 94 VAL A CA 1
ATOM 770 C C . VAL A 1 94 ? 3.914 0.130 -24.011 1.00 96.50 94 VAL A C 1
ATOM 772 O O . VAL A 1 94 ? 3.665 1.294 -24.307 1.00 96.50 94 VAL A O 1
ATOM 775 N N . TYR A 1 95 ? 4.654 -0.664 -24.791 1.00 97.25 95 TYR A N 1
ATOM 776 C CA . TYR A 1 95 ? 5.279 -0.214 -26.037 1.00 97.25 95 TYR A CA 1
ATOM 777 C C . TYR A 1 95 ? 4.252 0.378 -27.007 1.00 97.25 95 TYR A C 1
ATOM 779 O O . TYR A 1 95 ? 4.442 1.486 -27.517 1.00 97.25 95 TYR A O 1
ATOM 787 N N . LYS A 1 96 ? 3.135 -0.327 -27.224 1.00 97.94 96 LYS A N 1
ATOM 788 C CA . LYS A 1 96 ? 2.047 0.137 -28.093 1.00 97.94 96 LYS A CA 1
ATOM 789 C C . LYS A 1 96 ? 1.454 1.450 -27.602 1.00 97.94 96 LYS A C 1
ATOM 791 O O . LYS A 1 96 ? 1.293 2.374 -28.394 1.00 97.94 96 LYS A O 1
ATOM 796 N N . GLN A 1 97 ? 1.157 1.546 -26.307 1.00 97.56 97 GLN A N 1
ATOM 797 C CA . GLN A 1 97 ? 0.577 2.760 -25.746 1.00 97.56 97 GLN A CA 1
ATOM 798 C C . GLN A 1 97 ? 1.555 3.931 -25.790 1.00 97.56 97 GLN A C 1
ATOM 800 O O . GLN A 1 97 ? 1.161 5.018 -26.186 1.00 97.56 97 GLN A O 1
ATOM 805 N N . MET A 1 98 ? 2.824 3.721 -25.446 1.00 97.00 98 MET A N 1
ATOM 806 C CA . MET A 1 98 ? 3.845 4.769 -25.471 1.00 97.00 98 MET A CA 1
ATOM 807 C C . MET A 1 98 ? 4.120 5.274 -26.892 1.00 97.00 98 MET A C 1
ATOM 809 O O . MET A 1 98 ? 4.317 6.469 -27.083 1.00 97.00 98 MET A O 1
ATOM 813 N N . SER A 1 99 ? 4.066 4.384 -27.889 1.00 97.69 99 SER A N 1
ATOM 814 C CA . SER A 1 99 ? 4.192 4.750 -29.307 1.00 97.69 99 SER A CA 1
ATOM 815 C C . SER A 1 99 ? 2.983 5.535 -29.828 1.00 97.69 99 SER A C 1
ATOM 817 O O . SER A 1 99 ? 3.114 6.295 -30.783 1.00 97.69 99 SER A O 1
ATOM 819 N N . ALA A 1 100 ? 1.809 5.351 -29.217 1.00 96.81 100 ALA A N 1
ATOM 820 C CA . ALA A 1 100 ? 0.582 6.043 -29.598 1.00 96.81 100 ALA A CA 1
ATOM 821 C C . ALA A 1 100 ? 0.400 7.376 -28.855 1.00 96.81 100 ALA A C 1
ATOM 823 O O . ALA A 1 100 ? 0.136 8.404 -29.475 1.00 96.81 100 ALA A O 1
ATOM 824 N N . CYS A 1 101 ? 0.501 7.365 -27.523 1.00 93.88 101 CYS A N 1
ATOM 825 C CA . CYS A 1 101 ? 0.303 8.531 -26.671 1.00 93.88 101 CYS A CA 1
ATOM 826 C C . CYS A 1 101 ? 0.885 8.323 -25.262 1.00 93.88 101 CYS A C 1
ATOM 828 O O . CYS A 1 101 ? 0.419 7.469 -24.498 1.00 93.88 101 CYS A O 1
ATOM 830 N N . ALA A 1 102 ? 1.834 9.186 -24.893 1.00 93.06 102 ALA A N 1
ATOM 831 C CA . ALA A 1 102 ? 2.329 9.365 -23.533 1.00 93.06 102 ALA A CA 1
ATOM 832 C C . ALA A 1 102 ? 2.070 10.816 -23.093 1.00 93.06 102 ALA A C 1
ATOM 834 O O . ALA A 1 102 ? 2.702 11.748 -23.587 1.00 93.06 102 ALA A O 1
ATOM 835 N N . THR A 1 103 ? 1.100 11.018 -22.201 1.00 93.44 103 THR A N 1
ATOM 836 C CA . THR A 1 103 ? 0.684 12.345 -21.710 1.00 93.44 103 THR A CA 1
ATOM 837 C C . THR A 1 103 ? 0.148 12.255 -20.279 1.00 93.44 103 THR A C 1
ATOM 839 O O . THR A 1 103 ? 0.011 11.161 -19.744 1.00 93.44 103 THR A O 1
ATOM 842 N N . ASN A 1 104 ? -0.146 13.387 -19.641 1.00 91.62 104 ASN A N 1
ATOM 843 C CA . ASN A 1 104 ? -0.725 13.419 -18.295 1.00 91.62 104 ASN A CA 1
ATOM 844 C C . ASN A 1 104 ? -2.196 12.949 -18.263 1.00 91.62 104 ASN A C 1
ATOM 846 O O . ASN A 1 104 ? -2.852 12.808 -19.295 1.00 91.62 104 ASN A O 1
ATOM 850 N N . ASN A 1 105 ? -2.731 12.747 -17.059 1.00 86.81 105 ASN A N 1
ATOM 851 C CA . ASN A 1 105 ? -4.078 12.215 -16.831 1.00 86.81 105 ASN A CA 1
ATOM 852 C C . ASN A 1 105 ? -5.232 13.245 -16.938 1.00 86.81 105 ASN A C 1
ATOM 854 O O . ASN A 1 105 ? -6.372 12.888 -16.649 1.00 86.81 105 ASN A O 1
ATOM 858 N N . ARG A 1 106 ? -4.980 14.509 -17.330 1.00 90.56 106 ARG A N 1
ATOM 859 C CA . ARG A 1 106 ? -6.049 15.520 -17.522 1.00 90.56 106 ARG A CA 1
ATOM 860 C C . ARG A 1 106 ? -6.754 15.395 -18.866 1.00 90.56 106 ARG A C 1
ATOM 862 O O . ARG A 1 106 ? -7.851 15.922 -19.028 1.00 90.56 106 ARG A O 1
ATOM 869 N N . TYR A 1 107 ? -6.127 14.735 -19.834 1.00 91.94 107 TYR A N 1
ATOM 870 C CA . TYR A 1 107 ? -6.782 14.408 -21.092 1.00 91.94 107 TYR A CA 1
ATOM 871 C C . TYR A 1 107 ? -7.638 13.157 -20.916 1.00 91.94 107 TYR A C 1
ATOM 873 O O . TYR A 1 107 ? -7.231 12.194 -20.268 1.00 91.94 107 TYR A O 1
ATOM 881 N N . LEU A 1 108 ? -8.824 13.171 -21.520 1.00 94.19 108 LEU A N 1
ATOM 882 C CA . LEU A 1 108 ? -9.716 12.019 -21.522 1.00 94.19 108 LEU A CA 1
ATOM 883 C C . LEU A 1 108 ? -9.041 10.837 -22.236 1.00 94.19 108 LEU A C 1
ATOM 885 O O . LEU A 1 108 ? -8.592 10.983 -23.373 1.00 94.19 108 LEU A O 1
ATOM 889 N N . HIS A 1 109 ? -8.970 9.679 -21.576 1.00 95.62 109 HIS A N 1
ATOM 890 C CA . HIS A 1 109 ? -8.353 8.480 -22.138 1.00 95.62 109 HIS A CA 1
ATOM 891 C C . HIS A 1 109 ? -8.953 7.197 -21.542 1.00 95.62 109 HIS A C 1
ATOM 893 O O . HIS A 1 109 ? -9.036 7.061 -20.326 1.00 95.62 109 HIS A O 1
ATOM 899 N N . ASP A 1 110 ? -9.287 6.212 -22.378 1.00 96.25 110 ASP A N 1
ATOM 900 C CA . ASP A 1 110 ? -10.022 5.008 -21.956 1.00 96.25 110 ASP A CA 1
ATOM 901 C C . ASP A 1 110 ? -9.273 4.148 -20.926 1.00 96.25 110 ASP A C 1
ATOM 903 O O . ASP A 1 110 ? -9.878 3.622 -19.995 1.00 96.25 110 ASP A O 1
ATOM 907 N N . ASN A 1 111 ? -7.947 4.013 -21.052 1.00 96.31 111 ASN A N 1
ATOM 908 C CA . ASN A 1 111 ? -7.145 3.209 -20.116 1.00 96.31 111 ASN A CA 1
ATOM 909 C C . ASN A 1 111 ? -7.340 3.597 -18.641 1.00 96.31 111 ASN A C 1
ATOM 911 O O . ASN A 1 111 ? -7.268 2.713 -17.789 1.00 96.31 111 ASN A O 1
ATOM 915 N N . THR A 1 112 ? -7.595 4.873 -18.328 1.00 95.12 112 THR A N 1
ATOM 916 C CA . THR A 1 112 ? -7.789 5.304 -16.935 1.00 95.12 112 THR A CA 1
ATOM 917 C C . THR A 1 112 ? -9.094 4.742 -16.375 1.00 95.12 112 THR A C 1
ATOM 919 O O . THR A 1 112 ? -9.095 4.139 -15.306 1.00 95.12 112 THR A O 1
ATOM 922 N N . VAL A 1 113 ? -10.198 4.835 -17.122 1.00 96.38 113 VAL A N 1
ATOM 923 C CA . VAL A 1 113 ? -11.502 4.307 -16.688 1.00 96.38 113 VAL A CA 1
ATOM 924 C C . VAL A 1 113 ? -11.573 2.781 -16.764 1.00 96.38 113 VAL A C 1
ATOM 926 O O . VAL A 1 113 ? -12.157 2.159 -15.881 1.00 96.38 113 VAL A O 1
ATOM 929 N N . ILE A 1 114 ? -10.924 2.155 -17.752 1.00 97.88 114 ILE A N 1
ATOM 930 C CA . ILE A 1 114 ? -10.851 0.690 -17.870 1.00 97.88 114 ILE A CA 1
ATOM 931 C C . ILE A 1 114 ? -10.094 0.097 -16.680 1.00 97.88 114 ILE A C 1
ATOM 933 O O . ILE A 1 114 ? -10.526 -0.906 -16.108 1.00 97.88 114 ILE A O 1
ATOM 937 N N . LEU A 1 115 ? -8.962 0.694 -16.294 1.00 97.69 115 LEU A N 1
ATOM 938 C CA . LEU A 1 115 ? -8.208 0.231 -15.134 1.00 97.69 115 LEU A CA 1
ATOM 939 C C . LEU A 1 115 ? -8.999 0.454 -13.838 1.00 97.69 115 LEU A C 1
ATOM 941 O O . LEU A 1 115 ? -9.060 -0.451 -13.006 1.00 97.69 115 LEU A O 1
ATOM 945 N N . ALA A 1 116 ? -9.637 1.617 -13.686 1.00 97.75 116 ALA A N 1
ATOM 946 C CA . ALA A 1 116 ? -10.480 1.933 -12.534 1.00 97.75 116 ALA A CA 1
ATOM 947 C C . ALA A 1 116 ? -11.598 0.898 -12.356 1.00 97.75 116 ALA A C 1
ATOM 949 O O . ALA A 1 116 ? -11.787 0.355 -11.267 1.00 97.75 116 ALA A O 1
ATOM 950 N N . GLU A 1 117 ? -12.300 0.571 -13.441 1.00 98.00 117 GLU A N 1
ATOM 951 C CA . GLU A 1 117 ? -13.371 -0.421 -13.438 1.00 98.00 117 GLU A CA 1
ATOM 952 C C . GLU A 1 117 ? -12.851 -1.814 -13.053 1.00 98.00 117 GLU A C 1
ATOM 954 O O . GLU A 1 117 ? -13.462 -2.510 -12.244 1.00 98.00 117 GLU A O 1
ATOM 959 N N . ARG A 1 118 ? -11.699 -2.227 -13.597 1.00 97.88 118 ARG A N 1
ATOM 960 C CA . ARG A 1 118 ? -11.102 -3.536 -13.292 1.00 97.88 118 ARG A CA 1
ATOM 961 C C . ARG A 1 118 ? -10.689 -3.660 -11.831 1.00 97.88 118 ARG A C 1
ATOM 963 O O . ARG A 1 118 ? -10.951 -4.697 -11.235 1.00 97.88 118 ARG A O 1
ATOM 970 N N . ILE A 1 119 ? -10.071 -2.624 -11.266 1.00 98.19 119 ILE A N 1
ATOM 971 C CA . ILE A 1 119 ? -9.638 -2.610 -9.862 1.00 98.19 119 ILE A CA 1
ATOM 972 C C . ILE A 1 119 ? -10.845 -2.600 -8.925 1.00 98.19 119 ILE A C 1
ATOM 974 O O . ILE A 1 119 ? -10.925 -3.406 -8.007 1.00 98.19 119 ILE A O 1
ATOM 978 N N . THR A 1 120 ? -11.811 -1.712 -9.155 1.00 97.81 120 THR A N 1
ATOM 979 C CA . THR A 1 120 ? -12.973 -1.581 -8.259 1.00 97.81 120 THR A CA 1
ATOM 980 C C . THR A 1 120 ? -13.851 -2.834 -8.260 1.00 97.81 120 THR A C 1
ATOM 982 O O . THR A 1 120 ? -14.417 -3.181 -7.229 1.00 97.81 120 THR A O 1
ATOM 985 N N . LYS A 1 121 ? -13.892 -3.591 -9.367 1.00 97.31 121 LYS A N 1
ATOM 986 C CA . LYS A 1 121 ? -14.558 -4.905 -9.440 1.00 97.31 121 LYS A CA 1
ATOM 987 C C . LYS A 1 121 ? -13.927 -5.993 -8.563 1.00 97.31 121 LYS A C 1
ATOM 989 O O . LYS A 1 121 ? -14.607 -6.978 -8.289 1.00 97.31 121 LYS A O 1
ATOM 994 N N . THR A 1 122 ? -12.666 -5.860 -8.146 1.00 97.06 122 THR A N 1
ATOM 995 C CA . THR A 1 122 ? -12.023 -6.829 -7.235 1.00 97.06 122 THR A CA 1
ATOM 996 C C . THR A 1 122 ? -12.156 -6.440 -5.763 1.00 97.06 122 THR A C 1
ATOM 998 O O . THR A 1 122 ? -11.775 -7.221 -4.892 1.00 97.06 122 THR A O 1
ATOM 1001 N N . LEU A 1 123 ? -12.677 -5.246 -5.468 1.00 97.50 123 LEU A N 1
ATOM 1002 C CA . LEU A 1 123 ? -12.839 -4.721 -4.116 1.00 97.50 123 LEU A CA 1
ATOM 1003 C C . LEU A 1 123 ? -14.263 -4.951 -3.579 1.00 97.50 123 LEU A C 1
ATOM 1005 O O . LEU A 1 123 ? -15.209 -5.103 -4.358 1.00 97.50 123 LEU A O 1
ATOM 1009 N N . PRO A 1 124 ? -14.449 -4.951 -2.244 1.00 95.88 124 PRO A N 1
ATOM 1010 C CA . PRO A 1 124 ? -15.774 -4.944 -1.640 1.00 95.88 124 PRO A CA 1
ATOM 1011 C C . PRO A 1 124 ? -16.643 -3.776 -2.122 1.00 95.88 124 PRO A C 1
ATOM 1013 O O . PRO A 1 124 ? -16.165 -2.679 -2.424 1.00 95.88 124 PRO A O 1
ATOM 1016 N N . LYS A 1 125 ? -17.961 -4.001 -2.138 1.00 95.00 125 LYS A N 1
ATOM 1017 C CA . LYS A 1 125 ? -18.941 -2.984 -2.530 1.00 95.00 125 LYS A CA 1
ATOM 1018 C C . LYS A 1 125 ? -18.786 -1.723 -1.670 1.00 95.00 125 LYS A C 1
ATOM 1020 O O . LYS A 1 125 ? -18.765 -1.802 -0.449 1.00 95.00 125 LYS A O 1
ATOM 1025 N N . GLY A 1 126 ? -18.755 -0.562 -2.324 1.00 94.25 126 GLY A N 1
ATOM 1026 C CA . GLY A 1 126 ? -18.591 0.747 -1.682 1.00 94.25 126 GLY A CA 1
ATOM 1027 C C . GLY A 1 126 ? -17.225 1.389 -1.935 1.00 94.25 126 GLY A C 1
ATOM 1028 O O . GLY A 1 126 ? -17.129 2.610 -1.876 1.00 94.25 126 GLY A O 1
ATOM 1029 N N . LEU A 1 127 ? -16.206 0.605 -2.303 1.00 97.62 127 LEU A N 1
ATOM 1030 C CA . LEU A 1 127 ? -14.881 1.091 -2.704 1.00 97.62 127 LEU A CA 1
ATOM 1031 C C . LEU A 1 127 ? -14.816 1.282 -4.226 1.00 97.62 127 LEU A C 1
ATOM 1033 O O . LEU A 1 127 ? -14.357 0.416 -4.967 1.00 97.62 127 LEU A O 1
ATOM 1037 N N . GLU A 1 128 ? -15.335 2.415 -4.697 1.00 95.88 128 GLU A N 1
ATOM 1038 C CA . GLU A 1 128 ? -15.600 2.660 -6.124 1.00 95.88 128 GLU A CA 1
ATOM 1039 C C . GLU A 1 128 ? -14.932 3.921 -6.692 1.00 95.88 128 GLU A C 1
ATOM 1041 O O . GLU A 1 128 ? -15.054 4.189 -7.886 1.00 95.88 128 GLU A O 1
ATOM 1046 N N . GLN A 1 129 ? -14.272 4.735 -5.866 1.00 96.94 129 GLN A N 1
ATOM 1047 C CA . GLN A 1 129 ? -13.590 5.952 -6.314 1.00 96.94 129 GLN A CA 1
ATOM 1048 C C . GLN A 1 129 ? -12.085 5.759 -6.249 1.00 96.94 129 GLN A C 1
ATOM 1050 O O . GLN A 1 129 ? -11.569 5.348 -5.215 1.00 96.94 129 GLN A O 1
ATOM 1055 N N . ILE A 1 130 ? -11.386 6.070 -7.339 1.00 97.00 130 ILE A N 1
ATOM 1056 C CA . ILE A 1 130 ? -9.945 5.859 -7.456 1.00 97.00 130 ILE A CA 1
ATOM 1057 C C . ILE A 1 130 ? -9.218 7.169 -7.760 1.00 97.00 130 ILE A C 1
ATOM 1059 O O . ILE A 1 130 ? -9.590 7.910 -8.669 1.00 97.00 130 ILE A O 1
ATOM 1063 N N . PHE A 1 131 ? -8.147 7.423 -7.017 1.00 96.88 131 PHE A N 1
ATOM 1064 C CA . PHE A 1 131 ? -7.135 8.421 -7.338 1.00 96.88 131 PHE A CA 1
ATOM 1065 C C . PHE A 1 131 ? -5.871 7.699 -7.775 1.00 96.88 131 PHE A C 1
ATOM 1067 O O . PHE A 1 131 ? -5.406 6.802 -7.075 1.00 96.88 131 PHE A O 1
ATOM 1074 N N . TYR A 1 132 ? -5.287 8.102 -8.898 1.00 97.31 132 TYR A N 1
ATOM 1075 C CA . TYR A 1 132 ? -4.004 7.562 -9.332 1.00 97.31 132 TYR A CA 1
ATOM 1076 C C . TYR A 1 132 ? -2.837 8.403 -8.827 1.00 97.31 132 TYR A C 1
ATOM 1078 O O . TYR A 1 132 ? -2.877 9.634 -8.844 1.00 97.31 132 TYR A O 1
ATOM 1086 N N . THR A 1 133 ? -1.768 7.715 -8.442 1.00 96.94 133 THR A N 1
ATOM 1087 C CA . THR A 1 133 ? -0.505 8.290 -7.979 1.00 96.94 133 THR A CA 1
ATOM 1088 C C . THR A 1 133 ? 0.678 7.573 -8.643 1.00 96.94 133 THR A C 1
ATOM 1090 O O . THR A 1 133 ? 0.491 6.631 -9.417 1.00 96.94 133 THR A O 1
ATOM 1093 N N . ASN A 1 134 ? 1.911 8.016 -8.391 1.00 95.38 134 ASN A N 1
ATOM 1094 C CA . ASN A 1 134 ? 3.121 7.357 -8.910 1.00 95.38 134 ASN A CA 1
ATOM 1095 C C . ASN A 1 134 ? 3.724 6.360 -7.921 1.00 95.38 134 ASN A C 1
ATOM 1097 O O . ASN A 1 134 ? 4.537 5.518 -8.300 1.00 95.38 134 ASN A O 1
ATOM 1101 N N . SER A 1 135 ? 3.371 6.473 -6.640 1.00 96.31 135 SER A N 1
ATOM 1102 C CA . SER A 1 135 ? 3.906 5.618 -5.586 1.00 96.31 135 SER A CA 1
ATOM 1103 C C . SER A 1 135 ? 2.890 5.363 -4.476 1.00 96.31 135 SER A C 1
ATOM 1105 O O . SER A 1 135 ? 1.992 6.170 -4.228 1.00 96.31 135 SER A O 1
ATOM 1107 N N . GLY A 1 136 ? 3.083 4.256 -3.754 1.00 96.69 136 GLY A N 1
ATOM 1108 C CA . GLY A 1 136 ? 2.304 3.964 -2.549 1.00 96.69 136 GLY A CA 1
ATOM 1109 C C . GLY A 1 136 ? 2.457 5.045 -1.473 1.00 96.69 136 GLY A C 1
ATOM 1110 O O . GLY A 1 136 ? 1.516 5.313 -0.741 1.00 96.69 136 GLY A O 1
ATOM 1111 N N . SER A 1 137 ? 3.603 5.741 -1.432 1.00 96.56 137 SER A N 1
ATOM 1112 C CA . SER A 1 137 ? 3.794 6.878 -0.525 1.00 96.56 137 SER A CA 1
ATOM 1113 C C . SER A 1 137 ? 2.839 8.028 -0.857 1.00 96.56 137 SER A C 1
ATOM 1115 O O . SER A 1 137 ? 2.158 8.523 0.028 1.00 96.56 137 SER A O 1
ATOM 1117 N N . GLU A 1 138 ? 2.715 8.409 -2.129 1.00 97.19 138 GLU A N 1
ATOM 1118 C CA . GLU A 1 138 ? 1.730 9.421 -2.544 1.00 97.19 138 GLU A CA 1
ATOM 1119 C C . GLU A 1 138 ? 0.285 8.977 -2.254 1.00 97.19 138 GLU A C 1
ATOM 1121 O O . GLU A 1 138 ? -0.542 9.800 -1.871 1.00 97.19 138 GLU A O 1
ATOM 1126 N N . ALA A 1 139 ? -0.026 7.684 -2.415 1.00 98.12 139 ALA A N 1
ATOM 1127 C CA . ALA A 1 139 ? -1.364 7.152 -2.147 1.00 98.12 139 ALA A CA 1
ATOM 1128 C C . ALA A 1 139 ? -1.720 7.195 -0.649 1.00 98.12 139 ALA A C 1
ATOM 1130 O O . ALA A 1 139 ? -2.805 7.650 -0.290 1.00 98.12 139 ALA A O 1
ATOM 1131 N N . ASN A 1 140 ? -0.800 6.769 0.222 1.00 98.00 140 ASN A N 1
ATOM 1132 C CA . ASN A 1 140 ? -0.984 6.801 1.675 1.00 98.00 140 ASN A CA 1
ATOM 1133 C C . ASN A 1 140 ? -1.089 8.238 2.208 1.00 98.00 140 ASN A C 1
ATOM 1135 O O . ASN A 1 140 ? -1.953 8.525 3.036 1.00 98.00 140 ASN A O 1
ATOM 1139 N N . ASP A 1 141 ? -0.262 9.157 1.703 1.00 96.88 141 ASP A N 1
ATOM 1140 C CA . ASP A 1 141 ? -0.329 10.573 2.082 1.00 96.88 141 ASP A CA 1
ATOM 1141 C C . ASP A 1 141 ? -1.656 11.225 1.664 1.00 96.88 141 ASP A C 1
ATOM 1143 O O . ASP A 1 141 ? -2.305 11.908 2.462 1.00 96.88 141 ASP A O 1
ATOM 1147 N N . LEU A 1 142 ? -2.127 10.939 0.442 1.00 97.19 142 LEU A N 1
ATOM 1148 C CA . LEU A 1 142 ? -3.434 11.402 -0.020 1.00 97.19 142 LEU A CA 1
ATOM 1149 C C . LEU A 1 142 ? -4.569 10.869 0.863 1.00 97.19 142 LEU A C 1
ATOM 1151 O O . LEU A 1 142 ? -5.500 11.611 1.167 1.00 97.19 142 LEU A O 1
ATOM 1155 N N . ALA A 1 143 ? -4.490 9.618 1.313 1.00 98.19 143 ALA A N 1
ATOM 1156 C CA . ALA A 1 143 ? -5.511 9.039 2.177 1.00 98.19 143 ALA A CA 1
ATOM 1157 C C . ALA A 1 143 ? -5.591 9.737 3.539 1.00 98.19 143 ALA A C 1
ATOM 1159 O O . ALA A 1 143 ? -6.684 10.047 4.008 1.00 98.19 143 ALA A O 1
ATOM 1160 N N . ILE A 1 144 ? -4.440 10.059 4.140 1.00 97.50 144 ILE A N 1
ATOM 1161 C CA . ILE A 1 144 ? -4.373 10.848 5.379 1.00 97.50 144 ILE A CA 1
ATOM 1162 C C . ILE A 1 144 ? -5.017 12.217 5.167 1.00 97.50 144 ILE A C 1
ATOM 1164 O O . ILE A 1 144 ? -5.809 12.664 5.999 1.00 97.50 144 ILE A O 1
ATOM 1168 N N . ARG A 1 145 ? -4.715 12.880 4.044 1.00 95.62 145 ARG A N 1
ATOM 1169 C CA . ARG A 1 145 ? -5.326 14.168 3.700 1.00 95.62 145 ARG A CA 1
ATOM 1170 C C . ARG A 1 145 ? -6.851 14.063 3.598 1.00 95.62 145 ARG A C 1
ATOM 1172 O O . ARG A 1 145 ? -7.541 14.881 4.201 1.00 95.62 145 ARG A O 1
ATOM 1179 N N . LEU A 1 146 ? -7.368 13.069 2.872 1.00 97.12 146 LEU A N 1
ATOM 1180 C CA . LEU A 1 146 ? -8.812 12.856 2.722 1.00 97.12 146 LEU A CA 1
ATOM 1181 C C . LEU A 1 146 ? -9.484 12.525 4.058 1.00 97.12 146 LEU A C 1
ATOM 1183 O O . LEU A 1 146 ? -10.558 13.044 4.343 1.00 97.12 146 LEU A O 1
ATOM 1187 N N . ALA A 1 147 ? -8.849 11.705 4.896 1.00 97.81 147 ALA A N 1
ATOM 1188 C CA . ALA A 1 147 ? -9.400 11.340 6.194 1.00 97.81 147 ALA A CA 1
ATOM 1189 C C . ALA A 1 147 ? -9.497 12.530 7.150 1.00 97.81 147 ALA A C 1
ATOM 1191 O O . ALA A 1 147 ? -10.506 12.681 7.840 1.00 97.81 147 ALA A O 1
ATOM 1192 N N . ARG A 1 148 ? -8.480 13.398 7.173 1.00 96.56 148 ARG A N 1
ATOM 1193 C CA . ARG A 1 148 ? -8.498 14.626 7.979 1.00 96.56 148 ARG A CA 1
ATOM 1194 C C . ARG A 1 148 ? -9.617 15.568 7.548 1.00 96.56 148 ARG A C 1
ATOM 1196 O O . ARG A 1 148 ? -10.352 16.056 8.398 1.00 96.56 148 ARG A O 1
ATOM 1203 N N . GLU A 1 149 ? -9.794 15.762 6.243 1.00 94.88 149 GLU A N 1
ATOM 1204 C CA . GLU A 1 149 ? -10.878 16.602 5.715 1.00 94.88 149 GLU A CA 1
ATOM 1205 C C . GLU A 1 149 ? -12.265 16.003 5.994 1.00 94.88 149 GLU A C 1
ATOM 1207 O O . GLU A 1 149 ? -13.203 16.707 6.360 1.00 94.88 149 GLU A O 1
ATOM 1212 N N . TYR A 1 150 ? -12.399 14.683 5.856 1.00 96.75 150 TYR A N 1
ATOM 1213 C CA . TYR A 1 150 ? -13.671 14.001 6.063 1.00 96.75 150 TYR A CA 1
ATOM 1214 C C . TYR A 1 150 ? -14.114 14.001 7.530 1.00 96.75 150 TYR A C 1
ATOM 1216 O O . TYR A 1 150 ? -15.288 14.213 7.827 1.00 96.75 150 TYR A O 1
ATOM 1224 N N . THR A 1 151 ? -13.180 13.747 8.448 1.00 97.06 151 THR A N 1
ATOM 1225 C CA . THR A 1 151 ? -13.478 13.589 9.881 1.00 97.06 151 THR A CA 1
ATOM 1226 C C . THR A 1 151 ? -13.381 14.894 10.669 1.00 97.06 151 THR A C 1
ATOM 1228 O O . THR A 1 151 ? -13.972 14.995 11.741 1.00 97.06 151 THR A O 1
ATOM 1231 N N . GLY A 1 152 ? -12.610 15.875 10.189 1.00 96.25 152 GLY A N 1
ATOM 1232 C CA . GLY A 1 152 ? -12.197 17.048 10.969 1.00 96.25 152 GLY A CA 1
ATOM 1233 C C . GLY A 1 152 ? -11.155 16.740 12.057 1.00 96.25 152 GLY A C 1
ATOM 1234 O O . GLY A 1 152 ? -10.723 17.647 12.769 1.00 96.25 152 GLY A O 1
ATOM 1235 N N . ASN A 1 153 ? -10.734 15.480 12.186 1.00 98.00 153 ASN A N 1
ATOM 1236 C CA . ASN A 1 153 ? -9.728 15.030 13.141 1.00 98.00 153 ASN A CA 1
ATOM 1237 C C . ASN A 1 153 ? -8.326 15.106 12.522 1.00 98.00 153 ASN A C 1
ATOM 1239 O O . ASN A 1 153 ? -8.174 15.173 11.303 1.00 98.00 153 ASN A O 1
ATOM 1243 N N . TYR A 1 154 ? -7.277 15.074 13.350 1.00 97.19 154 TYR A N 1
ATOM 1244 C CA . TYR A 1 154 ? -5.899 15.264 12.872 1.00 97.19 154 TYR A CA 1
ATOM 1245 C C . TYR A 1 154 ? -4.972 14.078 13.134 1.00 97.19 154 TYR A C 1
ATOM 1247 O O . TYR A 1 154 ? -4.082 13.798 12.318 1.00 97.19 154 TYR A O 1
ATOM 1255 N N . ASP A 1 155 ? -5.161 13.406 14.267 1.00 97.75 155 ASP A N 1
ATOM 1256 C CA . ASP A 1 155 ? -4.233 12.391 14.741 1.00 97.75 155 ASP A CA 1
ATOM 1257 C C . ASP A 1 155 ? -4.342 11.096 13.943 1.00 97.75 155 ASP A C 1
ATOM 1259 O O . ASP A 1 155 ? -5.337 10.825 13.269 1.00 97.75 155 ASP A O 1
ATOM 1263 N N . ILE A 1 156 ? -3.293 10.288 14.021 1.00 97.69 156 ILE A N 1
ATOM 1264 C CA . ILE A 1 156 ? -3.140 9.082 13.218 1.00 97.69 156 ILE A CA 1
ATOM 1265 C C . ILE A 1 156 ? -2.810 7.912 14.138 1.00 97.69 156 ILE A C 1
ATOM 1267 O O . ILE A 1 156 ? -1.968 8.029 15.029 1.00 97.69 156 ILE A O 1
ATOM 1271 N N . LEU A 1 157 ? -3.470 6.781 13.906 1.00 97.81 157 LEU A N 1
ATOM 1272 C CA . LEU A 1 157 ? -3.187 5.506 14.553 1.00 97.81 157 LEU A CA 1
ATOM 1273 C C . LEU A 1 157 ? -2.441 4.600 13.566 1.00 97.81 157 LEU A C 1
ATOM 1275 O O . LEU A 1 157 ? -2.850 4.470 12.414 1.00 97.81 157 LEU A O 1
ATOM 1279 N N . VAL A 1 158 ? -1.366 3.953 14.004 1.00 95.81 158 VAL A N 1
ATOM 1280 C CA . VAL A 1 158 ? -0.591 3.007 13.181 1.00 95.81 158 VAL A CA 1
ATOM 1281 C C . VAL A 1 158 ? -0.139 1.809 14.000 1.00 95.81 158 VAL A C 1
ATOM 1283 O O . VAL A 1 158 ? -0.021 1.886 15.224 1.00 95.81 158 VAL A O 1
ATOM 1286 N N . LEU A 1 159 ? 0.166 0.705 13.325 1.00 94.19 159 LEU A N 1
ATOM 1287 C CA . LEU A 1 159 ? 0.850 -0.425 13.949 1.00 94.19 159 LEU A CA 1
ATOM 1288 C C . LEU A 1 159 ? 2.347 -0.151 14.114 1.00 94.19 159 LEU A C 1
ATOM 1290 O O . LEU A 1 159 ? 2.981 0.491 13.275 1.00 94.19 159 LEU A O 1
ATOM 1294 N N . ASP A 1 160 ? 2.940 -0.699 15.174 1.00 90.56 160 ASP A N 1
ATOM 1295 C CA . ASP A 1 160 ? 4.394 -0.745 15.303 1.00 90.56 160 ASP A CA 1
ATOM 1296 C C . ASP A 1 160 ? 5.002 -1.512 14.111 1.00 90.56 160 ASP A C 1
ATOM 1298 O O . ASP A 1 160 ? 4.350 -2.337 13.467 1.00 90.56 160 ASP A O 1
ATOM 1302 N N . ASN A 1 161 ? 6.257 -1.213 13.789 1.00 85.62 161 ASN A N 1
ATOM 1303 C CA . ASN A 1 161 ? 7.020 -1.739 12.657 1.00 85.62 161 ASN A CA 1
ATOM 1304 C C . ASN A 1 161 ? 6.396 -1.503 11.267 1.00 85.62 161 ASN A C 1
ATOM 1306 O O . ASN A 1 161 ? 6.874 -2.082 10.290 1.00 85.62 161 ASN A O 1
ATOM 1310 N N . ALA A 1 162 ? 5.372 -0.650 11.155 1.00 83.56 162 ALA A N 1
ATOM 1311 C CA . ALA A 1 162 ? 4.743 -0.334 9.880 1.00 83.56 162 ALA A CA 1
ATOM 1312 C C . ALA A 1 162 ? 5.639 0.528 8.976 1.00 83.56 162 ALA A C 1
ATOM 1314 O O . ALA A 1 162 ? 6.381 1.412 9.436 1.00 83.56 162 ALA A O 1
ATOM 1315 N N . TYR A 1 163 ? 5.546 0.285 7.669 1.00 87.88 163 TYR A N 1
ATOM 1316 C CA . TYR A 1 163 ? 6.182 1.098 6.638 1.00 87.88 163 TYR A CA 1
ATOM 1317 C C . TYR A 1 163 ? 5.152 1.529 5.591 1.00 87.88 163 TYR A C 1
ATOM 1319 O O . TYR A 1 163 ? 4.786 0.761 4.709 1.00 87.88 163 TYR A O 1
ATOM 1327 N N . HIS A 1 164 ? 4.756 2.802 5.644 1.00 90.88 164 HIS A N 1
ATOM 1328 C CA . HIS A 1 164 ? 3.771 3.373 4.719 1.00 90.88 164 HIS A CA 1
ATOM 1329 C C . HIS A 1 164 ? 4.393 4.255 3.630 1.00 90.88 164 HIS A C 1
ATOM 1331 O O . HIS A 1 164 ? 3.693 4.744 2.746 1.00 90.88 164 HIS A O 1
ATOM 1337 N N . GLY A 1 165 ? 5.713 4.462 3.639 1.00 91.44 165 GLY A N 1
ATOM 1338 C CA . GLY A 1 165 ? 6.389 5.246 2.612 1.00 91.44 165 GLY A CA 1
ATOM 1339 C C . GLY A 1 165 ? 7.508 6.135 3.129 1.00 91.44 165 GLY A C 1
ATOM 1340 O O . GLY A 1 165 ? 7.997 5.969 4.242 1.00 91.44 165 GLY A O 1
ATOM 1341 N N . HIS A 1 166 ? 7.928 7.069 2.278 1.00 90.00 166 HIS A N 1
ATOM 1342 C CA . HIS A 1 166 ? 9.099 7.921 2.511 1.00 90.00 166 HIS A CA 1
ATOM 1343 C C . HIS A 1 166 ? 8.804 9.429 2.456 1.00 90.00 166 HIS A C 1
ATOM 1345 O O . HIS A 1 166 ? 9.722 10.225 2.646 1.00 90.00 166 HIS A O 1
ATOM 1351 N N . LEU A 1 167 ? 7.556 9.835 2.192 1.00 92.25 167 LEU A N 1
ATOM 1352 C CA . LEU A 1 167 ? 7.155 11.240 2.316 1.00 92.25 167 LEU A CA 1
ATOM 1353 C C . LEU A 1 167 ? 7.256 11.675 3.780 1.00 92.25 167 LEU A C 1
ATOM 1355 O O . LEU A 1 167 ? 7.083 10.852 4.676 1.00 92.25 167 LEU A O 1
ATOM 1359 N N . LEU A 1 168 ? 7.526 12.960 4.024 1.00 88.12 168 LEU A N 1
ATOM 1360 C CA . LEU A 1 168 ? 7.760 13.492 5.372 1.00 88.12 168 LEU A CA 1
ATOM 1361 C C . LEU A 1 168 ? 6.641 13.109 6.354 1.00 88.12 168 LEU A C 1
ATOM 1363 O O . LEU A 1 168 ? 6.915 12.565 7.419 1.00 88.12 168 LEU A O 1
ATOM 1367 N N . SER A 1 169 ? 5.393 13.305 5.930 1.00 88.56 169 SER A N 1
ATOM 1368 C CA . SER A 1 169 ? 4.172 12.943 6.658 1.00 88.56 169 SER A CA 1
ATOM 1369 C C . SER A 1 169 ? 4.073 11.464 7.028 1.00 88.56 169 SER A C 1
ATOM 1371 O O . SER A 1 169 ? 3.374 11.138 7.974 1.00 88.56 169 SER A O 1
ATOM 1373 N N . LEU A 1 170 ? 4.746 10.570 6.298 1.00 89.75 170 LEU A N 1
ATOM 1374 C CA . LEU A 1 170 ? 4.724 9.119 6.505 1.00 89.75 170 LEU A CA 1
ATOM 1375 C C . LEU A 1 170 ? 5.946 8.630 7.282 1.00 89.75 170 LEU A C 1
ATOM 1377 O O . LEU A 1 170 ? 5.849 7.673 8.049 1.00 89.75 170 LEU A O 1
ATOM 1381 N N . VAL A 1 171 ? 7.093 9.293 7.111 1.00 85.06 171 VAL A N 1
ATOM 1382 C CA . VAL A 1 171 ? 8.300 9.032 7.908 1.00 85.06 171 VAL A CA 1
ATOM 1383 C C . VAL A 1 171 ? 8.019 9.294 9.385 1.00 85.06 171 VAL A C 1
ATOM 1385 O O . VAL A 1 171 ? 8.443 8.508 10.227 1.00 85.06 171 VAL A O 1
ATOM 1388 N N . GLU A 1 172 ? 7.240 10.333 9.689 1.00 81.31 172 GLU A N 1
ATOM 1389 C CA . GLU A 1 172 ? 6.780 10.657 11.045 1.00 81.31 172 GLU A CA 1
ATOM 1390 C C . GLU A 1 172 ? 5.907 9.561 11.685 1.00 81.31 172 GLU A C 1
ATOM 1392 O O . GLU A 1 172 ? 5.890 9.434 12.910 1.00 81.31 172 GLU A O 1
ATOM 1397 N N . LEU A 1 173 ? 5.227 8.742 10.874 1.00 81.38 173 LEU A N 1
ATOM 1398 C CA . LEU A 1 173 ? 4.347 7.655 11.327 1.00 81.38 173 LEU A CA 1
ATOM 1399 C C . LEU A 1 173 ? 5.075 6.319 11.468 1.00 81.38 173 LEU A C 1
ATOM 1401 O O . LEU A 1 173 ? 4.611 5.417 12.159 1.00 81.38 173 LEU A O 1
ATOM 1405 N N . SER A 1 174 ? 6.201 6.150 10.778 1.00 74.62 174 SER A N 1
ATOM 1406 C CA . SER A 1 174 ? 6.880 4.863 10.717 1.00 74.62 174 SER A CA 1
ATOM 1407 C C . SER A 1 174 ? 7.811 4.688 11.910 1.00 74.62 174 SER A C 1
ATOM 1409 O O . SER A 1 174 ? 8.953 5.157 11.918 1.00 74.62 174 SER A O 1
ATOM 1411 N N . SER A 1 175 ? 7.367 3.914 12.900 1.00 69.19 175 SER A N 1
ATOM 1412 C CA . SER A 1 175 ? 8.234 3.512 14.009 1.00 69.19 175 SER A CA 1
ATOM 1413 C C . SER A 1 175 ? 9.464 2.723 13.528 1.00 69.19 175 SER A C 1
ATOM 1415 O O . SER A 1 175 ? 10.527 2.806 14.144 1.00 69.19 175 SER A O 1
ATOM 1417 N N . TYR A 1 176 ? 9.368 2.024 12.388 1.00 67.31 176 TYR A N 1
ATOM 1418 C CA . TYR A 1 176 ? 10.499 1.371 11.720 1.00 67.31 176 TYR A CA 1
ATOM 1419 C C . TYR A 1 176 ? 11.587 2.365 11.288 1.00 67.31 176 TYR A C 1
ATOM 1421 O O . TYR A 1 176 ? 12.776 2.085 11.455 1.00 67.31 176 TYR A O 1
ATOM 1429 N N . MET A 1 177 ? 11.200 3.524 10.748 1.00 67.50 177 MET A N 1
ATOM 1430 C CA . MET A 1 177 ? 12.146 4.573 10.356 1.00 67.50 177 MET A CA 1
ATOM 1431 C C . MET A 1 177 ? 12.697 5.292 11.584 1.00 67.50 177 MET A C 1
ATOM 1433 O O . MET A 1 177 ? 13.911 5.441 11.714 1.00 67.50 177 MET A O 1
ATOM 1437 N N . TYR A 1 178 ? 11.824 5.645 12.525 1.00 65.88 178 TYR A N 1
ATOM 1438 C CA . TYR A 1 178 ? 12.186 6.336 13.756 1.00 65.88 178 TYR A CA 1
ATOM 1439 C C . TYR A 1 178 ? 13.221 5.568 14.594 1.00 65.88 178 TYR A C 1
ATOM 1441 O O . TYR A 1 178 ? 14.231 6.140 15.000 1.00 65.88 178 TYR A O 1
ATOM 1449 N N . LYS A 1 179 ? 13.040 4.249 14.784 1.00 66.25 179 LYS A N 1
ATOM 1450 C CA . LYS A 1 179 ? 13.993 3.387 15.518 1.00 66.25 179 LYS A CA 1
ATOM 1451 C C . LYS A 1 179 ? 15.402 3.381 14.897 1.00 66.25 179 LYS A C 1
ATOM 1453 O O . LYS A 1 179 ? 16.356 2.995 15.567 1.00 66.25 179 LYS A O 1
ATOM 1458 N N . LYS A 1 180 ? 15.548 3.785 13.628 1.00 64.88 180 LYS A N 1
ATOM 1459 C CA . LYS A 1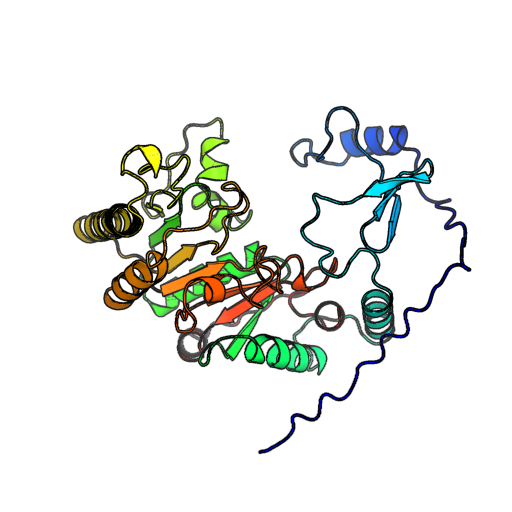 180 ? 16.831 3.861 12.908 1.00 64.88 180 LYS A CA 1
ATOM 1460 C C . LYS A 1 180 ? 17.455 5.256 12.901 1.00 64.88 180 LYS A C 1
ATOM 1462 O O . LYS A 1 180 ? 18.608 5.388 12.493 1.00 64.88 180 LYS A O 1
ATOM 1467 N N . MET A 1 181 ? 16.726 6.291 13.311 1.00 64.31 181 MET A N 1
ATOM 1468 C CA . MET A 1 181 ? 17.249 7.654 13.352 1.00 64.31 181 MET A CA 1
ATOM 1469 C C . MET A 1 181 ? 18.127 7.825 14.597 1.00 64.31 181 MET A C 1
ATOM 1471 O O . MET A 1 181 ? 17.700 7.591 15.721 1.00 64.31 181 MET A O 1
ATOM 1475 N N . THR A 1 182 ? 19.387 8.215 14.393 1.00 56.22 182 THR A N 1
ATOM 1476 C CA . THR A 1 182 ? 20.404 8.342 15.456 1.00 56.22 182 THR A CA 1
ATOM 1477 C C . THR A 1 182 ? 20.180 9.539 16.376 1.00 56.22 182 THR A C 1
ATOM 1479 O O . THR A 1 182 ? 20.758 9.605 17.458 1.00 56.22 182 THR A O 1
ATOM 1482 N N . ASN A 1 183 ? 19.347 10.491 15.952 1.00 54.25 183 ASN A N 1
ATOM 1483 C CA . ASN A 1 183 ? 18.994 11.659 16.739 1.00 54.25 183 ASN A CA 1
ATOM 1484 C C . ASN A 1 183 ? 17.655 11.408 17.421 1.00 54.25 183 ASN A C 1
ATOM 1486 O O . ASN A 1 183 ? 16.693 11.026 16.768 1.00 54.25 183 ASN A O 1
ATOM 1490 N N . GLN A 1 184 ? 17.618 11.678 18.723 1.00 52.81 184 GLN A N 1
ATOM 1491 C CA . GLN A 1 184 ? 16.501 11.577 19.665 1.00 52.81 184 GLN A CA 1
ATOM 1492 C C . GLN A 1 184 ? 15.265 12.436 19.304 1.00 52.81 184 GLN A C 1
ATOM 1494 O O . GLN A 1 184 ? 14.641 13.014 20.197 1.00 52.81 184 GLN A O 1
ATOM 1499 N N . GLN A 1 185 ? 14.893 12.583 18.026 1.00 59.16 185 GLN A N 1
ATOM 1500 C CA . GLN A 1 185 ? 13.555 13.064 17.677 1.00 59.16 185 GLN A CA 1
ATOM 1501 C C . GLN A 1 185 ? 12.571 12.236 18.478 1.00 59.16 185 GLN A C 1
ATOM 1503 O O . GLN A 1 185 ? 12.826 11.061 18.657 1.00 59.16 185 GLN A O 1
ATOM 1508 N N . LYS A 1 186 ? 11.524 12.829 19.040 1.00 66.88 186 LYS A N 1
ATOM 1509 C CA . LYS A 1 186 ? 10.446 12.094 19.709 1.00 66.88 186 LYS A CA 1
ATOM 1510 C C . LYS A 1 186 ? 9.358 11.823 18.684 1.00 66.88 186 LYS A C 1
ATOM 1512 O O . LYS A 1 186 ? 9.175 12.637 17.780 1.00 66.88 186 LYS A O 1
ATOM 1517 N N . MET A 1 187 ? 8.670 10.692 18.811 1.00 75.88 187 MET A N 1
ATOM 1518 C CA . MET A 1 187 ? 7.478 10.437 18.008 1.00 75.88 187 MET A CA 1
ATOM 1519 C C . MET A 1 187 ? 6.520 11.631 18.160 1.00 75.88 187 MET A C 1
ATOM 1521 O O . MET A 1 187 ? 6.316 12.072 19.299 1.00 75.88 187 MET A O 1
ATOM 1525 N N . PRO A 1 188 ? 5.986 12.195 17.063 1.00 86.19 188 PRO A N 1
ATOM 1526 C CA . PRO A 1 188 ? 5.100 13.343 17.169 1.00 86.19 188 PRO A CA 1
ATOM 1527 C C . PRO A 1 188 ? 3.872 13.003 18.016 1.00 86.19 188 PRO A C 1
ATOM 1529 O O . PRO A 1 188 ? 3.332 11.906 17.920 1.00 86.19 188 PRO A O 1
ATOM 1532 N N . GLU A 1 189 ? 3.391 13.955 18.817 1.00 90.06 189 GLU A N 1
ATOM 1533 C CA . GLU A 1 189 ? 2.263 13.715 19.734 1.00 90.06 189 GLU A CA 1
ATOM 1534 C C . GLU A 1 189 ? 0.962 13.306 19.030 1.00 90.06 189 GLU A C 1
ATOM 1536 O O . GLU A 1 189 ? 0.073 12.743 19.661 1.00 90.06 189 GLU A O 1
ATOM 1541 N N . HIS A 1 190 ? 0.846 13.614 17.737 1.00 93.00 190 HIS A N 1
ATOM 1542 C CA . HIS A 1 190 ? -0.315 13.296 16.912 1.00 93.00 190 HIS A CA 1
ATOM 1543 C C . HIS A 1 190 ? -0.283 11.883 16.316 1.00 93.00 190 HIS A C 1
ATOM 1545 O O . HIS A 1 190 ? -1.182 11.524 15.555 1.00 93.00 190 HIS A O 1
ATOM 1551 N N . VAL A 1 191 ? 0.750 11.098 16.629 1.00 93.81 191 VAL A N 1
ATOM 1552 C CA . VAL A 1 191 ? 0.933 9.726 16.155 1.00 93.81 191 VAL A CA 1
ATOM 1553 C C . VAL A 1 191 ? 0.773 8.777 17.331 1.00 93.81 191 VAL A C 1
ATOM 1555 O O . VAL A 1 191 ? 1.479 8.877 18.333 1.00 93.81 191 VAL A O 1
ATOM 1558 N N . HIS A 1 192 ? -0.143 7.828 17.192 1.00 95.12 192 HIS A N 1
ATOM 1559 C CA . HIS A 1 192 ? -0.438 6.814 18.195 1.00 95.12 192 HIS A CA 1
ATOM 1560 C C . HIS A 1 192 ? -0.041 5.450 17.643 1.00 95.12 192 HIS A C 1
ATOM 1562 O O . HIS A 1 192 ? -0.521 5.039 16.588 1.00 95.12 192 HIS A O 1
ATOM 1568 N N . VAL A 1 193 ? 0.848 4.746 18.344 1.00 94.38 193 VAL A N 1
ATOM 1569 C CA . VAL A 1 193 ? 1.394 3.463 17.878 1.00 94.38 193 VAL A CA 1
ATOM 1570 C C . VAL A 1 193 ? 0.833 2.329 18.713 1.00 94.38 193 VAL A C 1
ATOM 1572 O O . VAL A 1 193 ? 1.109 2.236 19.910 1.00 94.38 193 VAL A O 1
ATOM 1575 N N . VAL A 1 194 ? 0.075 1.446 18.068 1.00 95.75 194 VAL A N 1
ATOM 1576 C CA . VAL A 1 194 ? -0.403 0.196 18.664 1.00 95.75 194 VAL A CA 1
ATOM 1577 C C . VAL A 1 194 ? 0.623 -0.920 18.443 1.00 95.75 194 VAL A C 1
ATOM 1579 O O . VAL A 1 194 ? 1.213 -1.000 17.364 1.00 95.75 194 VAL A O 1
ATOM 1582 N N . PRO A 1 195 ? 0.883 -1.793 19.435 1.00 95.50 195 PRO A N 1
ATOM 1583 C CA . PRO A 1 195 ? 1.793 -2.918 19.250 1.00 95.50 195 PRO A CA 1
ATOM 1584 C C . PRO A 1 195 ? 1.355 -3.804 18.081 1.00 95.50 195 PRO A C 1
ATOM 1586 O O . PRO A 1 195 ? 0.180 -4.153 17.983 1.00 95.50 195 PRO A O 1
ATOM 1589 N N . THR A 1 196 ? 2.304 -4.200 17.229 1.00 95.25 196 THR A N 1
ATOM 1590 C CA . THR A 1 196 ? 2.060 -5.205 16.189 1.00 95.25 196 THR A CA 1
ATOM 1591 C C . THR A 1 196 ? 1.488 -6.486 16.817 1.00 95.25 196 THR A C 1
ATOM 1593 O O . THR A 1 196 ? 2.108 -6.993 17.758 1.00 95.25 196 THR A O 1
ATOM 1596 N N . PRO A 1 197 ? 0.377 -7.045 16.297 1.00 95.88 197 PRO A N 1
ATOM 1597 C CA . PRO A 1 197 ? -0.179 -8.339 16.705 1.00 95.88 197 PRO A CA 1
ATOM 1598 C C . PRO A 1 197 ? 0.682 -9.544 16.286 1.00 95.88 197 PRO A C 1
ATOM 1600 O O . PRO A 1 197 ? 0.208 -10.476 15.645 1.00 95.88 197 PRO A O 1
ATOM 1603 N N . ASP A 1 198 ? 1.970 -9.519 16.622 1.00 95.75 198 ASP A N 1
ATOM 1604 C CA . ASP A 1 198 ? 2.920 -10.597 16.358 1.00 95.75 198 ASP A CA 1
ATOM 1605 C C . ASP A 1 198 ? 2.862 -11.616 17.502 1.00 95.75 198 ASP A C 1
ATOM 1607 O O . ASP A 1 198 ? 3.381 -11.389 18.595 1.00 95.75 198 ASP A O 1
ATOM 1611 N N . VAL A 1 199 ? 2.224 -12.758 17.258 1.00 95.88 199 VAL A N 1
ATOM 1612 C CA . VAL A 1 199 ? 2.101 -13.827 18.260 1.00 95.88 199 VAL A CA 1
ATOM 1613 C C . VAL A 1 199 ? 3.398 -14.597 18.491 1.00 95.88 199 VAL A C 1
ATOM 1615 O O . VAL A 1 199 ? 3.463 -15.377 19.429 1.00 95.88 199 VAL A O 1
ATOM 1618 N N . TYR A 1 200 ? 4.441 -14.383 17.691 1.00 95.44 200 TYR A N 1
ATOM 1619 C CA . TYR A 1 200 ? 5.713 -15.078 17.846 1.00 95.44 200 TYR A CA 1
ATOM 1620 C C . TYR A 1 200 ? 6.735 -14.239 18.628 1.00 95.44 200 TYR A C 1
ATOM 1622 O O . TYR A 1 200 ? 7.386 -14.741 19.549 1.00 95.44 200 TYR A O 1
ATOM 1630 N N . ARG A 1 201 ? 6.886 -12.946 18.299 1.00 94.25 201 ARG A N 1
ATOM 1631 C CA . ARG A 1 201 ? 7.870 -12.041 18.942 1.00 94.25 201 ARG A CA 1
ATOM 1632 C C . ARG A 1 201 ? 7.288 -10.734 19.479 1.00 94.25 201 ARG A C 1
ATOM 1634 O O . ARG A 1 201 ? 8.047 -9.918 20.005 1.00 94.25 201 ARG A O 1
ATOM 1641 N N . GLY A 1 202 ? 5.981 -10.528 19.363 1.00 94.19 202 GLY A N 1
ATOM 1642 C CA . GLY A 1 202 ? 5.306 -9.322 19.830 1.00 94.19 202 GLY A CA 1
ATOM 1643 C C . GLY A 1 202 ? 5.089 -9.279 21.343 1.00 94.19 202 GLY A C 1
ATOM 1644 O O . GLY A 1 202 ? 5.647 -10.059 22.116 1.00 94.19 202 GLY A O 1
ATOM 1645 N N . LYS A 1 203 ? 4.263 -8.318 21.772 1.00 96.31 203 LYS A N 1
ATOM 1646 C CA . LYS A 1 203 ? 3.977 -8.036 23.189 1.00 96.31 203 LYS A CA 1
ATOM 1647 C C . LYS A 1 203 ? 3.315 -9.219 23.905 1.00 96.31 203 LYS A C 1
ATOM 1649 O O . LYS A 1 203 ? 3.603 -9.463 25.072 1.00 96.31 203 LYS A O 1
ATOM 1654 N N . PHE A 1 204 ? 2.431 -9.924 23.204 1.00 97.62 204 PHE A N 1
ATOM 1655 C CA . PHE A 1 204 ? 1.742 -11.123 23.672 1.00 97.62 204 PHE A CA 1
ATOM 1656 C C . PHE A 1 204 ? 2.059 -12.276 22.722 1.00 97.62 204 PHE A C 1
ATOM 1658 O O . PHE A 1 204 ? 1.768 -12.181 21.528 1.00 97.62 204 PHE A O 1
ATOM 1665 N N . ARG A 1 205 ? 2.670 -13.344 23.243 1.00 97.31 205 ARG A N 1
ATOM 1666 C CA . ARG A 1 205 ? 3.196 -14.445 22.429 1.00 97.31 205 ARG A CA 1
ATOM 1667 C C . ARG A 1 205 ? 2.444 -15.740 22.685 1.00 97.31 205 ARG A C 1
ATOM 1669 O O . ARG A 1 205 ? 2.046 -16.015 23.811 1.00 97.31 205 ARG A O 1
ATOM 1676 N N . ASP A 1 206 ? 2.303 -16.554 21.657 1.00 96.25 206 ASP A N 1
ATOM 1677 C CA . ASP A 1 206 ? 1.649 -17.859 21.681 1.00 96.25 206 ASP A CA 1
ATOM 1678 C C . ASP A 1 206 ? 2.150 -18.772 22.816 1.00 96.25 206 ASP A C 1
ATOM 1680 O O . ASP A 1 206 ? 1.345 -19.337 23.564 1.00 96.25 206 ASP A O 1
ATOM 1684 N N . ILE A 1 207 ? 3.465 -18.806 23.030 1.00 96.56 207 ILE A N 1
ATOM 1685 C CA . ILE A 1 207 ? 4.141 -19.584 24.067 1.00 96.56 207 ILE A CA 1
ATOM 1686 C C . ILE A 1 207 ? 3.771 -19.152 25.491 1.00 96.56 207 ILE A C 1
ATOM 1688 O O . ILE A 1 207 ? 3.768 -19.981 26.397 1.00 96.56 207 ILE A O 1
ATOM 1692 N N . ASP A 1 208 ? 3.421 -17.879 25.695 1.00 97.00 208 ASP A N 1
ATOM 1693 C CA . ASP A 1 208 ? 3.053 -17.341 27.011 1.00 97.00 208 ASP A CA 1
ATOM 1694 C C . ASP A 1 208 ? 1.572 -17.597 27.346 1.00 97.00 208 ASP A C 1
ATOM 1696 O O . ASP A 1 208 ? 1.162 -17.478 28.502 1.00 97.00 208 ASP A O 1
ATOM 1700 N N . TYR A 1 209 ? 0.764 -17.957 26.342 1.00 95.38 209 TYR A N 1
ATOM 1701 C CA . TYR A 1 209 ? -0.690 -18.103 26.455 1.00 95.38 209 TYR A CA 1
ATOM 1702 C C . TYR A 1 209 ? -1.200 -19.465 25.964 1.00 95.38 209 TYR A C 1
ATOM 1704 O O . TYR A 1 209 ? -2.367 -19.585 25.608 1.00 95.38 209 TYR A O 1
ATOM 1712 N N . ASN A 1 210 ? -0.358 -20.507 25.961 1.00 94.31 210 ASN A N 1
ATOM 1713 C CA . ASN A 1 210 ? -0.722 -21.872 25.543 1.00 94.31 210 ASN A CA 1
ATOM 1714 C C . ASN A 1 210 ? -1.390 -21.942 24.153 1.00 94.31 210 ASN A C 1
ATOM 1716 O O . ASN A 1 210 ? -2.283 -22.762 23.937 1.00 94.31 210 ASN A O 1
ATOM 1720 N N . ASN A 1 211 ? -0.970 -21.086 23.216 1.00 92.12 211 ASN A N 1
ATOM 1721 C CA . ASN A 1 211 ? -1.577 -20.933 21.888 1.00 92.12 211 ASN A CA 1
ATOM 1722 C C . ASN A 1 211 ? -3.077 -20.554 21.909 1.00 92.12 211 ASN A C 1
ATOM 1724 O O . ASN A 1 211 ? -3.805 -20.857 20.964 1.00 92.12 211 ASN A O 1
ATOM 1728 N N . ASP A 1 212 ? -3.563 -19.897 22.969 1.00 96.00 212 ASP A N 1
ATOM 1729 C CA . ASP A 1 212 ? -4.939 -19.395 23.044 1.00 96.00 212 ASP A CA 1
ATOM 1730 C C . ASP A 1 212 ? -5.120 -18.168 22.133 1.00 96.00 212 ASP A C 1
ATOM 1732 O O . ASP A 1 212 ? -4.921 -17.014 22.525 1.00 96.00 212 ASP A O 1
ATOM 1736 N N . GLU A 1 213 ? -5.499 -18.429 20.882 1.00 94.25 213 GLU A N 1
ATOM 1737 C CA . GLU A 1 213 ? -5.698 -17.406 19.854 1.00 94.25 213 GLU A CA 1
ATOM 1738 C C . GLU A 1 213 ? -6.790 -16.389 20.228 1.00 94.25 213 GLU A C 1
ATOM 1740 O O . GLU A 1 213 ? -6.643 -15.195 19.960 1.00 94.25 213 GLU A O 1
ATOM 1745 N N . VAL A 1 214 ? -7.858 -16.824 20.907 1.00 96.69 214 VAL A N 1
ATOM 1746 C CA . VAL A 1 214 ? -8.949 -15.934 21.340 1.00 96.69 214 VAL A CA 1
ATOM 1747 C C . VAL A 1 214 ? -8.438 -14.956 22.393 1.00 96.69 214 VAL A C 1
ATOM 1749 O O . VAL A 1 214 ? -8.745 -13.758 22.339 1.00 96.69 214 VAL A O 1
ATOM 1752 N N . LYS A 1 215 ? -7.622 -15.442 23.334 1.00 97.50 215 LYS A N 1
ATOM 1753 C CA . LYS A 1 215 ? -6.985 -14.599 24.345 1.00 97.50 215 LYS A CA 1
ATOM 1754 C C . LYS A 1 215 ? -5.990 -13.625 23.721 1.00 97.50 215 LYS A C 1
ATOM 1756 O O . LYS A 1 215 ? -6.024 -12.448 24.074 1.00 97.50 215 LYS A O 1
ATOM 1761 N N . LEU A 1 216 ? -5.150 -14.078 22.790 1.00 97.81 216 LEU A N 1
ATOM 1762 C CA . LEU A 1 216 ? -4.187 -13.229 22.075 1.00 97.81 216 LEU A CA 1
ATOM 1763 C C . LEU A 1 216 ? -4.889 -12.129 21.269 1.00 97.81 216 LEU A C 1
ATOM 1765 O O . LEU A 1 216 ? -4.518 -10.960 21.378 1.00 97.81 216 LEU A O 1
ATOM 1769 N N . CYS A 1 217 ? -5.945 -12.482 20.530 1.00 97.81 217 CYS A N 1
ATOM 1770 C CA . CYS A 1 217 ? -6.811 -11.534 19.830 1.00 97.81 217 CYS A CA 1
ATOM 1771 C C . CYS A 1 217 ? -7.332 -10.452 20.788 1.00 97.81 217 CYS A C 1
ATOM 1773 O O . CYS A 1 217 ? -7.194 -9.259 20.514 1.00 97.81 217 CYS A O 1
ATOM 1775 N N . GLN A 1 218 ? -7.887 -10.860 21.936 1.00 98.44 218 GLN A N 1
ATOM 1776 C CA . GLN A 1 218 ? -8.424 -9.927 22.925 1.00 98.44 218 GLN A CA 1
ATOM 1777 C C . GLN A 1 218 ? -7.343 -9.007 23.505 1.00 98.44 218 GLN A C 1
ATOM 1779 O O . GLN A 1 218 ? -7.574 -7.807 23.601 1.00 98.44 218 GLN A O 1
ATOM 1784 N N . LEU A 1 219 ? -6.170 -9.542 23.851 1.00 98.44 219 LEU A N 1
ATOM 1785 C CA . LEU A 1 219 ? -5.072 -8.765 24.432 1.00 98.44 219 LEU A CA 1
ATOM 1786 C C . LEU A 1 219 ? -4.538 -7.696 23.468 1.00 98.44 219 LEU A C 1
ATOM 1788 O O . LEU A 1 219 ? -4.339 -6.551 23.871 1.00 98.44 219 LEU A O 1
ATOM 1792 N N . TYR A 1 220 ? -4.338 -8.038 22.192 1.00 98.44 220 TYR A N 1
ATOM 1793 C CA . TYR A 1 220 ? -3.913 -7.058 21.187 1.00 98.44 220 TYR A CA 1
ATOM 1794 C C . TYR A 1 220 ? -5.004 -6.026 20.884 1.00 98.44 220 TYR A C 1
ATOM 1796 O O . TYR A 1 220 ? -4.701 -4.844 20.731 1.00 98.44 220 TYR A O 1
ATOM 1804 N N . PHE A 1 221 ? -6.274 -6.436 20.842 1.00 98.62 221 PHE A N 1
ATOM 1805 C CA . PHE A 1 221 ? -7.393 -5.503 20.706 1.00 98.62 221 PHE A CA 1
ATOM 1806 C C . PHE A 1 221 ? -7.501 -4.543 21.906 1.00 98.62 221 PHE A C 1
ATOM 1808 O O . PHE A 1 221 ? -7.724 -3.347 21.723 1.00 98.62 221 PHE A O 1
ATOM 1815 N N . ASP A 1 222 ? -7.291 -5.033 23.131 1.00 98.75 222 ASP A N 1
ATOM 1816 C CA . ASP A 1 222 ? -7.328 -4.204 24.339 1.00 98.75 222 ASP A CA 1
ATOM 1817 C C . ASP A 1 222 ? -6.263 -3.091 24.305 1.00 98.75 222 ASP A C 1
ATOM 1819 O O . ASP A 1 222 ? -6.516 -1.998 24.815 1.00 98.75 222 ASP A O 1
ATOM 1823 N N . GLU A 1 223 ? -5.110 -3.312 23.659 1.00 98.75 223 GLU A N 1
ATOM 1824 C CA . GLU A 1 223 ? -4.116 -2.253 23.432 1.00 98.75 223 GLU A CA 1
ATOM 1825 C C . GLU A 1 223 ? -4.609 -1.171 22.470 1.00 98.75 223 GLU A C 1
ATOM 1827 O O . GLU A 1 223 ? -4.373 0.010 22.732 1.00 98.75 223 GLU A O 1
ATOM 1832 N N . VAL A 1 224 ? -5.319 -1.545 21.399 1.00 98.75 224 VAL A N 1
ATOM 1833 C CA . VAL A 1 224 ? -5.955 -0.574 20.492 1.00 98.75 224 VAL A CA 1
ATOM 1834 C C . VAL A 1 224 ? -6.935 0.291 21.272 1.00 98.75 224 VAL A C 1
ATOM 1836 O O . VAL A 1 224 ? -6.833 1.518 21.235 1.00 98.75 224 VAL A O 1
ATOM 1839 N N . ARG A 1 225 ? -7.841 -0.339 22.031 1.00 98.75 225 ARG A N 1
ATOM 1840 C CA . ARG A 1 225 ? -8.821 0.380 22.852 1.00 98.75 225 ARG A CA 1
ATOM 1841 C C . ARG A 1 225 ? -8.131 1.338 23.820 1.00 98.75 225 ARG A C 1
ATOM 1843 O O . ARG A 1 225 ? -8.446 2.524 23.813 1.00 98.75 225 ARG A O 1
ATOM 1850 N N . ARG A 1 226 ? -7.152 0.841 24.584 1.00 98.75 226 ARG A N 1
ATOM 1851 C CA . ARG A 1 226 ? -6.402 1.627 25.572 1.00 98.75 226 ARG A CA 1
ATOM 1852 C C . ARG A 1 226 ? -5.761 2.868 24.947 1.00 98.75 226 ARG A C 1
ATOM 1854 O O . ARG A 1 226 ? -5.848 3.944 25.525 1.00 98.75 226 ARG A O 1
ATOM 1861 N N . ILE A 1 227 ? -5.113 2.725 23.790 1.00 98.38 227 ILE A N 1
ATOM 1862 C CA . ILE A 1 227 ? -4.406 3.829 23.121 1.00 98.38 227 ILE A CA 1
ATOM 1863 C C . ILE A 1 227 ? -5.384 4.875 22.578 1.00 98.38 227 ILE A C 1
ATOM 1865 O O . ILE A 1 227 ? -5.145 6.072 22.737 1.00 98.38 227 ILE A O 1
ATOM 1869 N N . VAL A 1 228 ? -6.499 4.442 21.985 1.00 98.69 228 VAL A N 1
ATOM 1870 C CA . VAL A 1 228 ? -7.547 5.357 21.506 1.00 98.69 228 VAL A CA 1
ATOM 1871 C C . VAL A 1 228 ? -8.186 6.113 22.675 1.00 98.69 228 VAL A C 1
ATOM 1873 O O . VAL A 1 228 ? -8.293 7.335 22.617 1.00 98.69 228 VAL A O 1
ATOM 1876 N N . GLU A 1 229 ? -8.542 5.425 23.764 1.00 98.56 229 GLU A N 1
ATOM 1877 C CA . GLU A 1 229 ? -9.103 6.053 24.972 1.00 98.56 229 GLU A CA 1
ATOM 1878 C C . GLU A 1 229 ? -8.110 7.034 25.621 1.00 98.56 229 GLU A C 1
ATOM 1880 O O . GLU A 1 229 ? -8.491 8.113 26.075 1.00 98.56 229 GLU A O 1
ATOM 1885 N N . GLU A 1 230 ? -6.815 6.706 25.626 1.00 98.31 230 GLU A N 1
ATOM 1886 C CA . GLU A 1 230 ? -5.762 7.595 26.121 1.00 98.31 230 GLU A CA 1
ATOM 1887 C C . GLU A 1 230 ? -5.632 8.864 25.259 1.00 98.31 230 GLU A C 1
ATOM 1889 O O . GLU A 1 230 ? -5.449 9.961 25.796 1.00 98.31 230 GLU A O 1
ATOM 1894 N N . ALA A 1 231 ? -5.731 8.753 23.930 1.00 97.94 231 ALA A N 1
ATOM 1895 C CA . ALA A 1 231 ? -5.762 9.906 23.029 1.00 97.94 231 ALA A CA 1
ATOM 1896 C C . ALA A 1 231 ? -6.986 10.799 23.303 1.00 97.94 231 ALA A C 1
ATOM 1898 O O . ALA A 1 231 ? -6.826 11.997 23.553 1.00 97.94 231 ALA A O 1
ATOM 1899 N N . GLU A 1 232 ? -8.182 10.206 23.370 1.00 97.69 232 GLU A N 1
ATOM 1900 C CA . GLU A 1 232 ? -9.435 10.918 23.650 1.00 97.69 232 GLU A CA 1
ATOM 1901 C C . GLU A 1 232 ? -9.402 11.627 25.012 1.00 97.69 232 GLU A C 1
ATOM 1903 O O . GLU A 1 232 ? -9.786 12.792 25.112 1.00 97.69 232 GLU A O 1
ATOM 1908 N N . SER A 1 233 ? -8.871 10.976 26.057 1.00 98.00 233 SER A N 1
ATOM 1909 C CA . SER A 1 233 ? -8.747 11.568 27.400 1.00 98.00 233 SER A CA 1
ATOM 1910 C C . SER A 1 233 ? -7.851 12.812 27.444 1.00 98.00 233 SER A C 1
ATOM 1912 O O . SER A 1 233 ? -7.978 13.645 28.341 1.00 98.00 233 SER A O 1
ATOM 1914 N N . ARG A 1 234 ? -6.962 12.959 26.454 1.00 97.25 234 ARG A N 1
ATOM 1915 C CA . ARG A 1 234 ? -6.081 14.119 26.265 1.00 97.25 234 ARG A CA 1
ATOM 1916 C C . ARG A 1 234 ? -6.662 15.148 25.288 1.00 97.25 234 ARG A C 1
ATOM 1918 O O . ARG A 1 234 ? -5.953 16.070 24.897 1.00 97.25 234 ARG A O 1
ATOM 1925 N N . GLY A 1 235 ? -7.925 14.994 24.882 1.00 97.19 235 GLY A N 1
ATOM 1926 C CA . GLY A 1 235 ? -8.588 15.869 23.912 1.00 97.19 235 GLY A CA 1
ATOM 1927 C C . GLY A 1 235 ? -8.051 15.714 22.489 1.00 97.19 235 GLY A C 1
ATOM 1928 O O . GLY A 1 235 ? -8.125 16.655 21.701 1.00 97.19 235 GLY A O 1
ATOM 1929 N N . ARG A 1 236 ? -7.456 14.560 22.167 1.00 97.56 236 ARG A N 1
ATOM 1930 C CA . ARG A 1 236 ? -6.898 14.271 20.845 1.00 97.56 236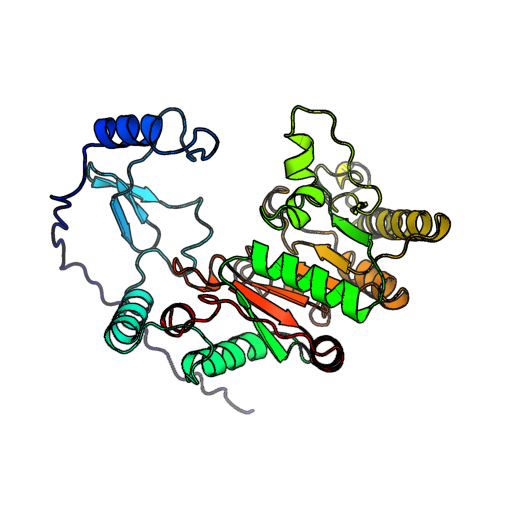 ARG A CA 1
ATOM 1931 C C . ARG A 1 236 ? -7.819 13.326 20.089 1.00 97.56 236 ARG A C 1
ATOM 1933 O O . ARG A 1 236 ? -8.257 12.314 20.632 1.00 97.56 236 ARG A O 1
ATOM 1940 N N . HIS A 1 237 ? -8.084 13.643 18.827 1.00 97.81 237 HIS A N 1
ATOM 1941 C CA . HIS A 1 237 ? -9.016 12.892 17.995 1.00 97.81 237 HIS A CA 1
ATOM 1942 C C . HIS A 1 237 ? -8.311 12.341 16.762 1.00 97.81 237 HIS A C 1
ATOM 1944 O O . HIS A 1 237 ? -7.643 13.077 16.029 1.00 97.81 237 HIS A O 1
ATOM 1950 N N . ILE A 1 238 ? -8.470 11.036 16.556 1.00 98.69 238 ILE A N 1
ATOM 1951 C CA . ILE A 1 238 ? -7.822 10.274 15.491 1.00 98.69 238 ILE A CA 1
ATOM 1952 C C . ILE A 1 238 ? -8.711 10.315 14.244 1.00 98.69 238 ILE A C 1
ATOM 1954 O O . ILE A 1 238 ? -9.920 10.115 14.322 1.00 98.69 238 ILE A O 1
ATOM 1958 N N . ALA A 1 239 ? -8.113 10.598 13.091 1.00 98.62 239 ALA A N 1
ATOM 1959 C CA . ALA A 1 239 ? -8.792 10.603 11.799 1.00 98.62 239 ALA A CA 1
ATOM 1960 C C . ALA A 1 239 ? -8.764 9.227 11.132 1.00 98.62 239 ALA A C 1
ATOM 1962 O O . ALA A 1 239 ? -9.747 8.803 10.527 1.00 98.62 239 ALA A O 1
ATOM 1963 N N . ILE A 1 240 ? -7.620 8.545 11.215 1.00 98.69 240 ILE A N 1
ATOM 1964 C CA . ILE A 1 240 ? -7.338 7.363 10.405 1.00 98.69 240 ILE A CA 1
ATOM 1965 C C . ILE A 1 240 ? -6.435 6.368 11.134 1.00 98.69 240 ILE A C 1
ATOM 1967 O O . ILE A 1 240 ? -5.485 6.754 11.818 1.00 98.69 240 ILE A O 1
ATOM 1971 N N . PHE A 1 241 ? -6.732 5.086 10.947 1.00 98.56 241 PHE A N 1
ATOM 1972 C CA . PHE A 1 241 ? -5.886 3.952 11.282 1.00 98.56 241 PHE A CA 1
ATOM 1973 C C . PHE A 1 241 ? -5.290 3.349 10.010 1.00 98.56 241 PHE A C 1
ATOM 1975 O O . PHE A 1 241 ? -6.035 2.926 9.125 1.00 98.56 241 PHE A O 1
ATOM 1982 N N . LEU A 1 242 ? -3.959 3.301 9.917 1.00 97.56 242 LEU A N 1
ATOM 1983 C CA . LEU A 1 242 ? -3.251 2.657 8.810 1.00 97.56 242 LEU A CA 1
ATOM 1984 C C . LEU A 1 242 ? -2.689 1.312 9.274 1.00 97.56 242 LEU A C 1
ATOM 1986 O O . LEU A 1 242 ? -2.014 1.229 10.304 1.00 97.56 242 LEU A O 1
ATOM 1990 N N . PHE A 1 243 ? -2.932 0.269 8.484 1.00 96.06 243 PHE A N 1
ATOM 1991 C CA . PHE A 1 243 ? -2.357 -1.053 8.710 1.00 96.06 243 PHE A CA 1
ATOM 1992 C C . PHE A 1 243 ? -1.989 -1.730 7.389 1.00 96.06 243 PHE A C 1
ATOM 1994 O O . PHE A 1 243 ? -2.643 -1.536 6.368 1.00 96.06 243 PHE A O 1
ATOM 2001 N N . GLU A 1 244 ? -0.944 -2.552 7.416 1.00 95.75 244 GLU A N 1
ATOM 2002 C CA . GLU A 1 244 ? -0.616 -3.474 6.326 1.00 95.75 244 GLU A CA 1
ATOM 2003 C C . GLU A 1 244 ? -1.239 -4.835 6.678 1.00 95.75 244 GLU A C 1
ATOM 2005 O O . GLU A 1 244 ? -0.827 -5.418 7.676 1.00 95.75 244 GLU A O 1
ATOM 2010 N N . PRO A 1 245 ? -2.185 -5.399 5.906 1.00 93.50 245 PRO A N 1
ATOM 2011 C CA . PRO A 1 245 ? -2.807 -6.685 6.254 1.00 93.50 245 PRO A CA 1
ATOM 2012 C C . PRO A 1 245 ? -1.803 -7.837 6.421 1.00 93.50 245 PRO A C 1
ATOM 2014 O O . PRO A 1 245 ? -2.027 -8.759 7.202 1.00 93.50 245 PRO A O 1
ATOM 2017 N N . LEU A 1 246 ? -0.680 -7.760 5.706 1.00 91.75 246 LEU A N 1
ATOM 2018 C CA . LEU A 1 246 ? 0.508 -8.583 5.908 1.00 91.75 246 LEU A CA 1
ATOM 2019 C C . LEU A 1 246 ? 1.710 -7.647 6.051 1.00 91.75 246 LEU A C 1
ATOM 2021 O O . LEU A 1 246 ? 2.275 -7.206 5.048 1.00 91.75 246 LEU A O 1
ATOM 2025 N N . GLN A 1 247 ? 2.089 -7.316 7.290 1.00 90.25 247 GLN A N 1
ATOM 2026 C CA . GLN A 1 247 ? 3.177 -6.365 7.543 1.00 90.25 247 GLN A CA 1
ATOM 2027 C C . GLN A 1 247 ? 4.497 -6.875 6.983 1.00 90.25 247 GLN A C 1
ATOM 2029 O O . GLN A 1 247 ? 5.100 -7.805 7.525 1.00 90.25 247 GLN A O 1
ATOM 2034 N N . SER A 1 248 ? 4.984 -6.231 5.923 1.00 83.25 248 SER A N 1
ATOM 2035 C CA . SER A 1 248 ? 6.165 -6.721 5.224 1.00 83.25 248 SER A CA 1
ATOM 2036 C C . SER A 1 248 ? 7.439 -6.386 5.986 1.00 83.25 248 SER A C 1
ATOM 2038 O O . SER A 1 248 ? 8.197 -7.283 6.355 1.00 83.25 248 SER A O 1
ATOM 2040 N N . CYS A 1 249 ? 7.668 -5.098 6.260 1.00 82.00 249 CYS A N 1
ATOM 2041 C CA . CYS A 1 249 ? 8.847 -4.648 7.005 1.00 82.00 249 CYS A CA 1
ATOM 2042 C C . CYS A 1 249 ? 8.848 -5.148 8.457 1.00 82.00 249 CYS A C 1
ATOM 2044 O O . CYS A 1 249 ? 9.920 -5.284 9.045 1.00 82.00 249 CYS A O 1
ATOM 2046 N N . GLY A 1 250 ? 7.667 -5.470 8.997 1.00 82.00 250 GLY A N 1
ATOM 2047 C CA . GLY A 1 250 ? 7.501 -6.121 10.296 1.00 82.00 250 GLY A CA 1
ATOM 2048 C C . GLY A 1 250 ? 7.910 -7.597 10.326 1.00 82.00 250 GLY A C 1
ATOM 2049 O O . GLY A 1 250 ? 8.098 -8.130 11.413 1.00 82.00 250 GLY A O 1
ATOM 2050 N N . GLY A 1 251 ? 8.099 -8.244 9.169 1.00 88.50 251 GLY A N 1
ATOM 2051 C CA . GLY A 1 251 ? 8.539 -9.641 9.087 1.00 88.50 251 GLY A CA 1
ATOM 2052 C C . GLY A 1 251 ? 7.487 -10.626 8.578 1.00 88.50 251 GLY A C 1
ATOM 2053 O O . GLY A 1 251 ? 7.525 -11.784 8.976 1.00 88.50 251 GLY A O 1
ATOM 2054 N N . GLN A 1 252 ? 6.585 -10.191 7.691 1.00 90.81 252 GLN A N 1
ATOM 2055 C CA . GLN A 1 252 ? 5.466 -10.993 7.169 1.00 90.81 252 GLN A CA 1
ATOM 2056 C C . GLN A 1 252 ? 4.526 -11.464 8.292 1.00 90.81 252 GLN A C 1
ATOM 2058 O O . GLN A 1 252 ? 4.259 -12.653 8.449 1.00 90.81 252 GLN A O 1
ATOM 2063 N N . ILE A 1 253 ? 4.058 -10.515 9.105 1.00 93.81 253 ILE A N 1
ATOM 2064 C CA . ILE A 1 253 ? 3.234 -10.813 10.282 1.00 93.81 253 ILE A CA 1
ATOM 2065 C C . ILE A 1 253 ? 1.785 -11.087 9.874 1.00 93.81 253 ILE A C 1
ATOM 2067 O O . ILE A 1 253 ? 1.175 -10.284 9.167 1.00 93.81 253 ILE A O 1
ATOM 2071 N N . ILE A 1 254 ? 1.245 -12.202 10.370 1.00 93.38 254 ILE A N 1
ATOM 2072 C CA . ILE A 1 254 ? -0.170 -12.576 10.279 1.00 93.38 254 ILE A CA 1
ATOM 2073 C C . ILE A 1 254 ? -0.812 -12.305 11.639 1.00 93.38 254 ILE A C 1
ATOM 2075 O O . ILE A 1 254 ? -0.292 -12.742 12.666 1.00 93.38 254 ILE A O 1
ATOM 2079 N N . TYR A 1 255 ? -1.931 -11.585 11.654 1.00 95.31 255 TYR A N 1
ATOM 2080 C CA . TYR A 1 255 ? -2.613 -11.236 12.899 1.00 95.31 255 TYR A CA 1
ATOM 2081 C C . TYR A 1 255 ? -3.452 -12.394 13.453 1.00 95.31 255 TYR A C 1
ATOM 2083 O O . TYR A 1 255 ? -3.949 -13.211 12.674 1.00 95.31 255 TYR A O 1
ATOM 2091 N N . PRO A 1 256 ? -3.687 -12.439 14.781 1.00 95.56 256 PRO A N 1
ATOM 2092 C CA . PRO A 1 256 ? -4.640 -13.369 15.375 1.00 95.56 256 PRO A CA 1
ATOM 2093 C C . PRO A 1 256 ? -6.018 -13.242 14.726 1.00 95.56 256 PRO A C 1
ATOM 2095 O O . PRO A 1 256 ? -6.499 -12.126 14.485 1.00 95.56 256 PRO A O 1
ATOM 2098 N N . LYS A 1 257 ? -6.695 -14.369 14.503 1.00 94.50 257 LYS A N 1
ATOM 2099 C CA . LYS A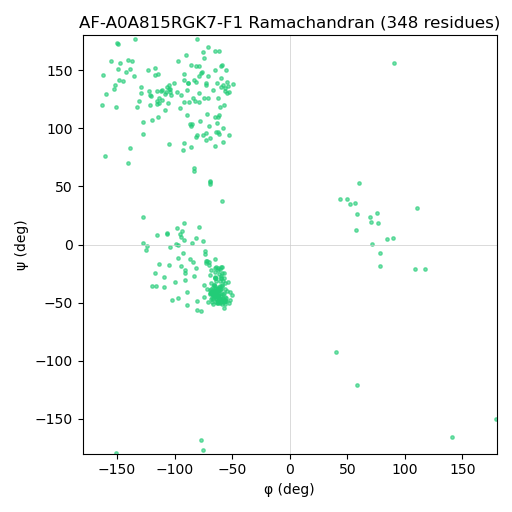 1 257 ? -8.050 -14.378 13.952 1.00 94.50 257 LYS A CA 1
ATOM 2100 C C . LYS A 1 257 ? -8.996 -13.479 14.760 1.00 94.50 257 LYS A C 1
ATOM 2102 O O . LYS A 1 257 ? -8.984 -13.473 15.990 1.00 94.50 257 LYS A O 1
ATOM 2107 N N . GLY A 1 258 ? -9.820 -12.700 14.058 1.00 95.56 258 GLY A N 1
ATOM 2108 C CA . GLY A 1 258 ? -10.789 -11.772 14.653 1.00 95.56 258 GLY A CA 1
ATOM 2109 C C . GLY A 1 258 ? -10.208 -10.450 15.170 1.00 95.56 258 GLY A C 1
ATOM 2110 O O . GLY A 1 258 ? -10.976 -9.563 15.540 1.00 95.56 258 GLY A O 1
ATOM 2111 N N . TYR A 1 259 ? -8.879 -10.270 15.187 1.00 97.44 259 TYR A N 1
ATOM 2112 C CA . TYR A 1 259 ? -8.262 -9.014 15.633 1.00 97.44 259 TYR A CA 1
ATOM 2113 C C . TYR A 1 259 ? -8.708 -7.816 14.782 1.00 97.44 259 TYR A C 1
ATOM 2115 O O . TYR A 1 259 ? -9.134 -6.797 15.334 1.00 97.44 259 TYR A O 1
ATOM 2123 N N . LEU A 1 260 ? -8.641 -7.937 13.448 1.00 97.12 260 LEU A N 1
ATOM 2124 C CA . LEU A 1 260 ? -9.007 -6.840 12.546 1.00 97.12 260 LEU A CA 1
ATOM 2125 C C . LEU A 1 260 ? -10.488 -6.489 12.643 1.00 97.12 260 LEU A C 1
ATOM 2127 O O . LEU A 1 260 ? -10.803 -5.310 12.727 1.00 97.12 260 LEU A O 1
ATOM 2131 N N . ARG A 1 261 ? -11.381 -7.480 12.725 1.00 96.06 261 ARG A N 1
ATOM 2132 C CA . ARG A 1 261 ? -12.819 -7.258 12.924 1.00 96.06 261 ARG A CA 1
ATOM 2133 C C . ARG A 1 261 ? -13.118 -6.470 14.182 1.00 96.06 261 ARG A C 1
ATOM 2135 O O . ARG A 1 261 ? -13.719 -5.406 14.099 1.00 96.06 261 ARG A O 1
ATOM 2142 N N . LYS A 1 262 ? -12.631 -6.940 15.337 1.00 97.38 262 LYS A N 1
ATOM 2143 C CA . LYS A 1 262 ? -12.824 -6.229 16.610 1.00 97.38 262 LYS A CA 1
ATOM 2144 C C . LYS A 1 262 ? -12.282 -4.804 16.547 1.00 97.38 262 LYS A C 1
ATOM 2146 O O . LYS A 1 262 ? -12.916 -3.878 17.045 1.00 97.38 262 LYS A O 1
ATOM 2151 N N . THR A 1 263 ? -11.114 -4.641 15.929 1.00 98.31 263 THR A N 1
ATOM 2152 C CA . THR A 1 263 ? -10.469 -3.340 15.749 1.00 98.31 263 THR A CA 1
ATOM 2153 C C . THR A 1 263 ? -11.315 -2.423 14.868 1.00 98.31 263 THR A C 1
ATOM 2155 O O . THR A 1 263 ? -11.605 -1.307 15.280 1.00 98.31 263 THR A O 1
ATOM 2158 N N . PHE A 1 264 ? -11.769 -2.888 13.705 1.00 97.62 264 PHE A N 1
ATOM 2159 C CA . PHE A 1 264 ? -12.589 -2.110 12.777 1.00 97.62 264 PHE A CA 1
ATOM 2160 C C . PHE A 1 264 ? -13.916 -1.704 13.405 1.00 97.62 264 PHE A C 1
ATOM 2162 O O . PHE A 1 264 ? -14.235 -0.521 13.397 1.00 97.62 264 PHE A O 1
ATOM 2169 N N . ASP A 1 265 ? -14.646 -2.646 14.005 1.00 97.44 265 ASP A N 1
ATOM 2170 C CA . ASP A 1 265 ? -15.942 -2.363 14.626 1.00 97.44 265 ASP A CA 1
ATOM 2171 C C . ASP A 1 265 ? -15.801 -1.276 15.709 1.00 97.44 265 ASP A C 1
ATOM 2173 O O . ASP A 1 265 ? -16.596 -0.335 15.784 1.00 97.44 265 ASP A O 1
ATOM 2177 N N . TYR A 1 266 ? -14.740 -1.359 16.521 1.00 98.62 266 TYR A N 1
ATOM 2178 C CA . TYR A 1 266 ? -14.436 -0.353 17.534 1.00 98.62 266 TYR A CA 1
ATOM 2179 C C . TYR A 1 266 ? -14.062 1.002 16.922 1.00 98.62 266 TYR A C 1
ATOM 2181 O O . TYR A 1 266 ? -14.651 2.018 17.292 1.00 98.62 266 TYR A O 1
ATOM 2189 N N . LEU A 1 267 ? -13.120 1.041 15.979 1.00 98.56 267 LEU A N 1
ATOM 2190 C CA . LEU A 1 267 ? -12.652 2.286 15.362 1.00 98.56 267 LEU A CA 1
ATOM 2191 C C . LEU A 1 267 ? -13.767 2.991 14.577 1.00 98.56 267 LEU A C 1
ATOM 2193 O O . LEU A 1 267 ? -13.946 4.201 14.718 1.00 98.56 267 LEU A O 1
ATOM 2197 N N . GLN A 1 268 ? -14.590 2.239 13.845 1.00 96.88 268 GLN A N 1
ATOM 2198 C CA . GLN A 1 268 ? -15.759 2.768 13.143 1.00 96.88 268 GLN A CA 1
ATOM 2199 C C . GLN A 1 268 ? -16.789 3.349 14.118 1.00 96.88 268 GLN A C 1
ATOM 2201 O O . GLN A 1 268 ? -17.323 4.427 13.861 1.00 96.88 268 GLN A O 1
ATOM 2206 N N . SER A 1 269 ? -17.011 2.715 15.280 1.00 97.88 269 SER A N 1
ATOM 2207 C CA . SER A 1 269 ? -17.883 3.273 16.330 1.00 97.88 269 SER A CA 1
ATOM 2208 C C . SER A 1 269 ? -17.386 4.614 16.894 1.00 97.88 269 SER A C 1
ATOM 2210 O O . SER A 1 269 ? -18.170 5.380 17.455 1.00 97.88 269 SER A O 1
ATOM 2212 N N . LYS A 1 270 ? -16.093 4.914 16.718 1.00 98.25 270 LYS A N 1
ATOM 2213 C CA . LYS A 1 270 ? -15.438 6.173 17.099 1.00 98.25 270 LYS A CA 1
ATOM 2214 C C . LYS A 1 270 ? -15.317 7.175 15.945 1.00 98.25 270 LYS A C 1
ATOM 2216 O O . LYS A 1 270 ? -14.791 8.264 16.149 1.00 98.25 270 LYS A O 1
ATOM 2221 N N . GLY A 1 271 ? -15.784 6.826 14.744 1.00 98.00 271 GLY A N 1
ATOM 2222 C CA . GLY A 1 271 ? -15.619 7.653 13.545 1.00 98.00 271 GLY A CA 1
ATOM 2223 C C . GLY A 1 271 ? -14.179 7.712 13.019 1.00 98.00 271 GLY A C 1
ATOM 2224 O O . GLY A 1 271 ? -13.847 8.632 12.275 1.00 98.00 271 GLY A O 1
ATOM 2225 N N . ILE A 1 272 ? -13.326 6.756 13.401 1.00 98.81 272 ILE A N 1
ATOM 2226 C CA . ILE A 1 272 ? -11.947 6.636 12.914 1.00 98.81 272 ILE A CA 1
ATOM 2227 C C . ILE A 1 272 ? -11.961 5.796 11.633 1.00 98.81 272 ILE A C 1
ATOM 2229 O O . ILE A 1 272 ? -12.407 4.648 11.649 1.00 98.81 272 ILE A O 1
ATOM 2233 N N . LEU A 1 273 ? -11.456 6.356 10.531 1.00 98.69 273 LEU A N 1
ATOM 2234 C CA . LEU A 1 273 ? -11.418 5.671 9.238 1.00 98.69 273 LEU A CA 1
ATOM 2235 C C . LEU A 1 273 ? -10.302 4.623 9.193 1.00 98.69 273 LEU A C 1
ATOM 2237 O O . LEU A 1 273 ? -9.249 4.804 9.800 1.00 98.69 273 LEU A O 1
ATOM 2241 N N . CYS A 1 274 ? -10.493 3.541 8.443 1.00 98.62 274 CYS A N 1
ATOM 2242 C CA . CYS A 1 274 ? -9.500 2.470 8.316 1.00 98.62 274 CYS A CA 1
ATOM 2243 C C . CYS A 1 274 ? -8.896 2.416 6.906 1.00 98.62 274 CYS A C 1
ATOM 2245 O O . CYS A 1 274 ? -9.622 2.397 5.911 1.00 98.62 274 CYS A O 1
ATOM 2247 N N . LEU A 1 275 ? -7.566 2.337 6.820 1.00 98.62 275 LEU A N 1
ATOM 2248 C CA . LEU A 1 275 ? -6.811 2.164 5.579 1.00 98.62 275 LEU A CA 1
ATOM 2249 C C . LEU A 1 275 ? -6.079 0.830 5.567 1.00 98.62 275 LEU A C 1
ATOM 2251 O O . LEU A 1 275 ? -5.217 0.591 6.413 1.00 98.62 275 LEU A O 1
ATOM 2255 N N . ALA A 1 276 ? -6.390 0.010 4.564 1.00 98.12 276 ALA A N 1
ATOM 2256 C CA . ALA A 1 276 ? -5.624 -1.184 4.235 1.00 98.12 276 ALA A CA 1
ATOM 2257 C C . ALA A 1 276 ? -4.513 -0.830 3.232 1.00 98.12 276 ALA A C 1
ATOM 2259 O O . ALA A 1 276 ? -4.783 -0.509 2.071 1.00 98.12 276 ALA A O 1
ATOM 2260 N N . ASP A 1 277 ? -3.261 -0.892 3.683 1.00 97.81 277 ASP A N 1
ATOM 2261 C CA . ASP A 1 277 ? -2.083 -0.699 2.840 1.00 97.81 277 ASP A CA 1
ATOM 2262 C C . ASP A 1 277 ? -1.767 -2.000 2.090 1.00 97.81 277 ASP A C 1
ATOM 2264 O O . ASP A 1 277 ? -1.082 -2.900 2.582 1.00 97.81 277 ASP A O 1
ATOM 2268 N N . GLU A 1 278 ? -2.315 -2.107 0.881 1.00 97.62 278 GLU A N 1
ATOM 2269 C CA . GLU A 1 278 ? -2.158 -3.247 -0.026 1.00 97.62 278 GLU A CA 1
ATOM 2270 C C . GLU A 1 278 ? -1.008 -3.036 -1.018 1.00 97.62 278 GLU A C 1
ATOM 2272 O O . GLU A 1 278 ? -0.842 -3.810 -1.964 1.00 97.62 278 GLU A O 1
ATOM 2277 N N . VAL A 1 279 ? -0.157 -2.022 -0.807 1.00 96.69 279 VAL A N 1
ATOM 2278 C CA . VAL A 1 279 ? 0.924 -1.674 -1.737 1.00 96.69 279 VAL A CA 1
ATOM 2279 C C . VAL A 1 279 ? 1.865 -2.858 -1.963 1.00 96.69 279 VAL A C 1
ATOM 2281 O O . VAL A 1 279 ? 2.439 -2.973 -3.040 1.00 96.69 279 VAL A O 1
ATOM 2284 N N . GLN A 1 280 ? 2.059 -3.732 -0.970 1.00 93.88 280 GLN A N 1
ATOM 2285 C CA . GLN A 1 280 ? 2.866 -4.952 -1.113 1.00 93.88 280 GLN A CA 1
ATOM 2286 C C . GLN A 1 280 ? 2.068 -6.251 -1.105 1.00 93.88 280 GLN A C 1
ATOM 2288 O O . GLN A 1 280 ? 2.450 -7.200 -1.794 1.00 93.88 280 GLN A O 1
ATOM 2293 N N . ALA A 1 281 ? 1.020 -6.302 -0.292 1.00 93.75 281 ALA A N 1
ATOM 2294 C CA . ALA A 1 281 ? 0.248 -7.508 -0.041 1.00 93.75 281 ALA A CA 1
ATOM 2295 C C . ALA A 1 281 ? -0.880 -7.715 -1.075 1.00 93.75 281 ALA A C 1
ATOM 2297 O O . ALA A 1 281 ? -1.433 -8.812 -1.175 1.00 93.75 281 ALA A O 1
ATOM 2298 N N . GLY A 1 282 ? -1.188 -6.696 -1.879 1.00 95.38 282 GLY A N 1
ATOM 2299 C CA . GLY A 1 282 ? -2.246 -6.754 -2.875 1.00 95.38 282 GLY A CA 1
ATOM 2300 C C . GLY A 1 282 ? -1.878 -7.558 -4.119 1.00 95.38 282 GLY A C 1
ATOM 2301 O O . GLY A 1 282 ? -0.784 -8.117 -4.249 1.00 95.38 282 GLY A O 1
ATOM 2302 N N . PHE A 1 283 ? -2.813 -7.574 -5.068 1.00 96.25 283 PHE A N 1
ATOM 2303 C CA . PHE A 1 283 ? -2.701 -8.270 -6.352 1.00 96.25 283 PHE A CA 1
ATOM 2304 C C . PHE A 1 283 ? -2.426 -9.775 -6.226 1.00 96.25 283 PHE A C 1
ATOM 2306 O O . PHE A 1 283 ? -1.711 -10.337 -7.045 1.00 96.25 283 PHE A O 1
ATOM 2313 N N . GLY A 1 284 ? -2.985 -10.448 -5.219 1.00 94.88 284 GLY A N 1
ATOM 2314 C CA . GLY A 1 284 ? -2.867 -11.906 -5.104 1.00 94.88 284 GLY A CA 1
ATOM 2315 C C . GLY A 1 284 ? -1.657 -12.408 -4.320 1.00 94.88 284 GLY A C 1
ATOM 2316 O O . GLY A 1 284 ? -1.440 -13.618 -4.260 1.00 94.88 284 GLY A O 1
ATOM 2317 N N . ARG A 1 285 ? -0.856 -11.530 -3.697 1.00 93.38 285 ARG A N 1
ATOM 2318 C CA . ARG A 1 285 ? 0.377 -11.940 -2.999 1.00 93.38 285 ARG A CA 1
ATOM 2319 C C . ARG A 1 285 ? 0.138 -12.953 -1.876 1.00 93.38 285 ARG A C 1
ATOM 2321 O O . ARG A 1 285 ? 0.982 -13.824 -1.683 1.00 93.38 285 ARG A O 1
ATOM 2328 N N . CYS A 1 286 ? -0.985 -12.862 -1.166 1.00 91.31 286 CYS A N 1
ATOM 2329 C CA . CYS A 1 286 ? -1.362 -13.811 -0.113 1.00 91.31 286 CYS A CA 1
ATOM 2330 C C . CYS A 1 286 ? -1.828 -15.181 -0.643 1.00 91.31 286 CYS A C 1
ATOM 2332 O O . CYS A 1 286 ? -2.107 -16.083 0.145 1.00 91.31 286 CYS A O 1
ATOM 2334 N N . GLY A 1 287 ? -1.950 -15.347 -1.965 1.00 92.69 287 GLY A N 1
ATOM 2335 C CA . GLY A 1 287 ? -2.268 -16.607 -2.640 1.00 92.69 287 GLY A CA 1
ATOM 2336 C C . GLY A 1 287 ? -3.741 -17.024 -2.618 1.00 92.69 287 GLY A C 1
ATOM 2337 O O . GLY A 1 287 ? -4.141 -17.843 -3.439 1.00 92.69 287 GLY A O 1
ATOM 2338 N N . THR A 1 288 ? -4.557 -16.470 -1.721 1.00 93.25 288 THR A N 1
ATOM 2339 C CA . THR A 1 288 ? -5.974 -16.854 -1.564 1.00 93.25 288 THR A CA 1
ATOM 2340 C C . THR A 1 288 ? -6.955 -15.784 -2.033 1.00 93.25 288 THR A C 1
ATOM 2342 O O . THR A 1 288 ? -8.056 -16.118 -2.460 1.00 93.25 288 THR A O 1
ATOM 2345 N N . HIS A 1 289 ? -6.563 -14.510 -1.981 1.00 95.44 289 HIS A N 1
ATOM 2346 C CA . HIS A 1 289 ? -7.421 -13.366 -2.281 1.00 95.44 289 HIS A CA 1
ATOM 2347 C C . HIS A 1 289 ? -6.677 -12.343 -3.129 1.00 95.44 289 HIS A C 1
ATOM 2349 O O . HIS A 1 289 ? -5.449 -12.294 -3.116 1.00 95.44 289 HIS A O 1
ATOM 2355 N N . PHE A 1 290 ? -7.416 -11.500 -3.851 1.00 96.06 290 PHE A N 1
ATOM 2356 C CA . PHE A 1 290 ? -6.804 -10.425 -4.629 1.00 96.06 290 PHE A CA 1
ATOM 2357 C C . PHE A 1 290 ? -6.214 -9.343 -3.711 1.00 96.06 290 PHE A C 1
ATOM 2359 O O . PHE A 1 290 ? -5.111 -8.863 -3.973 1.00 96.06 290 PHE A O 1
ATOM 2366 N N . TRP A 1 291 ? -6.902 -9.021 -2.613 1.00 97.19 291 TRP A N 1
ATOM 2367 C CA . TRP A 1 291 ? -6.433 -8.119 -1.562 1.00 97.19 291 TRP A CA 1
ATOM 2368 C C . TRP A 1 291 ? -6.263 -8.890 -0.253 1.00 97.19 291 TRP A C 1
ATOM 2370 O O . TRP A 1 291 ? -7.142 -9.652 0.147 1.00 97.19 291 TRP A O 1
ATOM 2380 N N . SER A 1 292 ? -5.128 -8.718 0.416 1.00 95.75 292 SER A N 1
ATOM 2381 C CA . SER A 1 292 ? -4.787 -9.471 1.623 1.00 95.75 292 SER A CA 1
ATOM 2382 C C . SER A 1 292 ? -5.697 -9.195 2.819 1.00 95.75 292 SER A C 1
ATOM 2384 O O . SER A 1 292 ? -5.914 -10.103 3.613 1.00 95.75 292 SER A O 1
ATOM 2386 N N . PHE A 1 293 ? -6.296 -8.010 2.962 1.00 96.56 293 PHE A N 1
ATOM 2387 C CA . PHE A 1 293 ? -7.252 -7.762 4.052 1.00 96.56 293 PHE A CA 1
ATOM 2388 C C . PHE A 1 293 ? -8.460 -8.711 3.991 1.00 96.56 293 PHE A C 1
ATOM 2390 O O . PHE A 1 293 ? -8.998 -9.077 5.035 1.00 96.56 293 PHE A O 1
ATOM 2397 N N . GLN A 1 294 ? -8.839 -9.166 2.790 1.00 95.88 294 GLN A N 1
ATOM 2398 C CA . GLN A 1 294 ? -9.961 -10.087 2.585 1.00 95.88 294 GLN A CA 1
ATOM 2399 C C . GLN A 1 294 ? -9.680 -11.486 3.147 1.00 95.88 294 GLN A C 1
ATOM 2401 O O . GLN A 1 294 ? -10.620 -12.218 3.437 1.00 95.88 294 GLN A O 1
ATOM 2406 N N . SER A 1 295 ? -8.408 -11.869 3.338 1.00 94.50 295 SER A N 1
ATOM 2407 C CA . SER A 1 295 ? -8.073 -13.191 3.883 1.00 94.50 295 SER A CA 1
ATOM 2408 C C . SER A 1 295 ? -8.371 -13.328 5.373 1.00 94.50 295 SER A C 1
ATOM 2410 O O . SER A 1 295 ? -8.342 -14.443 5.891 1.00 94.50 295 SER A O 1
ATOM 2412 N N . TYR A 1 296 ? -8.603 -12.216 6.076 1.00 94.56 296 TYR A N 1
ATOM 2413 C CA . TYR A 1 296 ? -9.001 -12.255 7.477 1.00 94.56 296 TYR A CA 1
ATOM 2414 C C . TYR A 1 296 ? -10.494 -12.552 7.602 1.00 94.56 296 TYR A C 1
ATOM 2416 O O . TYR A 1 296 ? -10.853 -13.529 8.258 1.00 94.56 296 TYR A O 1
ATOM 2424 N N . GLU A 1 297 ? -11.346 -11.740 6.967 1.00 90.88 297 GLU A N 1
ATOM 2425 C CA . GLU A 1 297 ? -12.808 -11.896 6.950 1.00 90.88 297 GLU A CA 1
ATOM 2426 C C . GLU A 1 297 ? -13.394 -11.296 5.655 1.00 90.88 297 GLU A C 1
ATOM 2428 O O . GLU A 1 297 ? -12.987 -10.212 5.235 1.00 90.88 297 GLU A O 1
ATOM 2433 N N . GLU A 1 298 ? -14.355 -11.983 5.021 1.00 83.50 298 GLU A N 1
ATOM 2434 C CA . GLU A 1 298 ? -14.916 -11.587 3.711 1.00 83.50 298 GLU A CA 1
ATOM 2435 C C . GLU A 1 298 ? -15.653 -10.238 3.741 1.00 83.50 298 GLU A C 1
ATOM 2437 O O . GLU A 1 298 ? -15.665 -9.501 2.754 1.00 83.50 298 GLU A O 1
ATOM 2442 N N . ASP A 1 299 ? -16.271 -9.908 4.874 1.00 88.44 299 ASP A N 1
ATOM 2443 C CA . ASP A 1 299 ? -17.060 -8.699 5.100 1.00 88.44 299 ASP A CA 1
ATOM 2444 C C . ASP A 1 299 ? -16.260 -7.593 5.814 1.00 88.44 299 ASP A C 1
ATOM 2446 O O . ASP A 1 299 ? -16.835 -6.629 6.330 1.00 88.44 299 ASP A O 1
ATOM 2450 N N . LEU A 1 300 ? -14.930 -7.718 5.884 1.00 92.62 300 LEU A N 1
ATOM 2451 C CA . LEU A 1 300 ? -14.052 -6.665 6.390 1.00 92.62 300 LEU A CA 1
ATOM 2452 C C . LEU A 1 300 ? -13.863 -5.602 5.301 1.00 92.62 300 LEU A C 1
ATOM 2454 O O . LEU A 1 300 ? -13.154 -5.818 4.320 1.00 92.62 300 LEU A O 1
ATOM 2458 N N . ILE A 1 301 ? -14.501 -4.442 5.466 1.00 96.19 301 ILE A N 1
ATOM 2459 C CA . ILE A 1 301 ? -14.478 -3.361 4.471 1.00 96.19 301 ILE A CA 1
ATOM 2460 C C . ILE A 1 301 ? -13.752 -2.143 5.061 1.00 96.19 301 ILE A C 1
ATOM 2462 O O . ILE A 1 301 ? -14.292 -1.513 5.973 1.00 96.19 301 ILE A O 1
ATOM 2466 N N . PRO A 1 302 ? -12.539 -1.801 4.583 1.00 97.81 302 PRO A N 1
ATOM 2467 C CA . PRO A 1 302 ? -11.866 -0.562 4.967 1.00 97.81 302 PRO A CA 1
ATOM 2468 C C . PRO A 1 302 ? -12.490 0.650 4.258 1.00 97.81 302 PRO A C 1
ATOM 2470 O O . PRO A 1 302 ? -13.209 0.512 3.269 1.00 97.81 302 PRO A O 1
ATOM 2473 N N . ASP A 1 303 ? -12.173 1.854 4.731 1.00 98.56 303 ASP A N 1
ATOM 2474 C CA . ASP A 1 303 ? -12.583 3.112 4.093 1.00 98.56 303 ASP A CA 1
ATOM 2475 C C . ASP A 1 303 ? -11.641 3.513 2.948 1.00 98.56 303 ASP A C 1
ATOM 2477 O O . ASP A 1 303 ? -12.044 4.191 1.996 1.00 98.56 303 ASP A O 1
ATOM 2481 N N . PHE A 1 304 ? -10.385 3.069 3.032 1.00 98.81 304 PHE A N 1
ATOM 2482 C CA . PHE A 1 304 ? -9.344 3.298 2.039 1.00 98.81 304 PHE A CA 1
ATOM 2483 C C . PHE A 1 304 ? -8.567 2.013 1.748 1.00 98.81 304 PHE A C 1
ATOM 2485 O O . PHE A 1 304 ? -8.276 1.226 2.650 1.00 98.81 304 PHE A O 1
ATOM 2492 N N . VAL A 1 305 ? -8.159 1.842 0.492 1.00 98.75 305 VAL A N 1
ATOM 2493 C CA . VAL A 1 305 ? -7.203 0.811 0.072 1.00 98.75 305 VAL A CA 1
ATOM 2494 C C . VAL A 1 305 ? -6.133 1.460 -0.791 1.00 98.75 305 VAL A C 1
ATOM 2496 O O . VAL A 1 305 ? -6.457 2.095 -1.797 1.00 98.75 305 VAL A O 1
ATOM 2499 N N . THR A 1 306 ? -4.863 1.318 -0.417 1.00 98.69 306 THR A N 1
ATOM 2500 C CA . THR A 1 306 ? -3.744 1.863 -1.200 1.00 98.69 306 THR A CA 1
ATOM 2501 C C . THR A 1 306 ? -3.008 0.777 -1.966 1.00 98.69 306 THR A C 1
ATOM 2503 O O . THR A 1 306 ? -2.766 -0.321 -1.476 1.00 98.69 306 THR A O 1
ATOM 2506 N N . LEU A 1 307 ? -2.686 1.092 -3.218 1.00 98.00 307 LEU A N 1
ATOM 2507 C CA . LEU A 1 307 ? -2.178 0.184 -4.240 1.00 98.00 307 LEU A CA 1
ATOM 2508 C C . LEU A 1 307 ? -0.837 0.706 -4.761 1.00 98.00 307 LEU A C 1
ATOM 2510 O O . LEU A 1 307 ? -0.617 1.914 -4.815 1.00 98.00 307 LEU A O 1
ATOM 2514 N N . GLY A 1 308 ? 0.054 -0.178 -5.199 1.00 96.44 308 GLY A N 1
ATOM 2515 C CA . GLY A 1 308 ? 1.335 0.202 -5.798 1.00 96.44 308 GLY A CA 1
ATOM 2516 C C . GLY A 1 308 ? 2.152 -1.024 -6.184 1.00 96.44 308 GLY A C 1
ATOM 2517 O O . GLY A 1 308 ? 1.568 -2.051 -6.508 1.00 96.44 308 GLY A O 1
ATOM 2518 N N . LYS A 1 309 ? 3.489 -0.911 -6.151 1.00 95.38 309 LYS A N 1
ATOM 2519 C CA . LYS A 1 309 ? 4.478 -1.968 -6.468 1.00 95.38 309 LYS A CA 1
ATOM 2520 C C . LYS A 1 309 ? 4.084 -2.840 -7.672 1.00 95.38 309 LYS A C 1
ATOM 2522 O O . LYS A 1 309 ? 4.417 -2.494 -8.800 1.00 95.38 309 LYS A O 1
ATOM 2527 N N . SER A 1 310 ? 3.398 -3.958 -7.427 1.00 95.06 310 SER A N 1
ATOM 2528 C CA . SER A 1 310 ? 2.964 -4.924 -8.437 1.00 95.06 310 SER A CA 1
ATOM 2529 C C . SER A 1 310 ? 1.955 -4.373 -9.441 1.00 95.06 310 SER A C 1
ATOM 2531 O O . SER A 1 310 ? 1.853 -4.930 -10.530 1.00 95.06 310 SER A O 1
ATOM 2533 N N . MET A 1 311 ? 1.269 -3.272 -9.119 1.00 95.94 311 MET A N 1
ATOM 2534 C CA . MET A 1 311 ? 0.219 -2.671 -9.945 1.00 95.94 311 MET A CA 1
ATOM 2535 C C . MET A 1 311 ? 0.639 -2.421 -11.399 1.00 95.94 311 MET A C 1
ATOM 2537 O O . MET A 1 311 ? -0.162 -2.669 -12.288 1.00 95.94 311 MET A O 1
ATOM 2541 N N . GLY A 1 312 ? 1.871 -1.958 -11.638 1.00 94.75 312 GLY A N 1
ATOM 2542 C CA . GLY A 1 312 ? 2.408 -1.743 -12.990 1.00 94.75 312 GLY A CA 1
ATOM 2543 C C . GLY A 1 312 ? 3.448 -2.776 -13.423 1.00 94.75 312 GLY A C 1
ATOM 2544 O O . GLY A 1 312 ? 4.154 -2.551 -14.403 1.00 94.75 312 GLY A O 1
ATOM 2545 N N . ASN A 1 313 ? 3.642 -3.851 -12.649 1.00 94.25 313 ASN A N 1
ATOM 2546 C CA . ASN A 1 313 ? 4.660 -4.887 -12.871 1.00 94.25 313 ASN A CA 1
ATOM 2547 C C . ASN A 1 313 ? 6.057 -4.345 -13.268 1.00 94.25 313 ASN A C 1
ATOM 2549 O O . ASN A 1 313 ? 6.729 -4.897 -14.139 1.00 94.25 313 ASN A O 1
ATOM 2553 N N . GLY A 1 314 ? 6.488 -3.236 -12.657 1.00 88.12 314 GLY A N 1
ATOM 2554 C CA . GLY A 1 314 ? 7.738 -2.538 -12.996 1.00 88.12 314 GLY A CA 1
ATOM 2555 C C . GLY A 1 314 ? 7.550 -1.114 -13.519 1.00 88.12 314 GLY A C 1
ATOM 2556 O O . GLY A 1 314 ? 8.476 -0.313 -13.408 1.00 88.12 314 GLY A O 1
ATOM 2557 N N . PHE A 1 315 ? 6.364 -0.765 -14.021 1.00 93.38 315 PHE A N 1
ATOM 2558 C CA . PHE A 1 315 ? 6.028 0.611 -14.385 1.00 93.38 315 PHE A CA 1
ATOM 2559 C C . PHE A 1 315 ? 5.572 1.434 -13.171 1.00 93.38 315 PHE A C 1
ATOM 2561 O O . PHE A 1 315 ? 4.841 0.914 -12.324 1.00 93.38 315 PHE A O 1
ATOM 2568 N N . PRO A 1 316 ? 5.962 2.723 -13.073 1.00 94.00 316 PRO A N 1
ATOM 2569 C CA . PRO A 1 316 ? 5.516 3.593 -11.990 1.00 94.00 316 PRO A CA 1
ATOM 2570 C C . PRO A 1 316 ? 4.007 3.837 -12.064 1.00 94.00 316 PRO A C 1
ATOM 2572 O O . PRO A 1 316 ? 3.516 4.527 -12.961 1.00 94.00 316 PRO A O 1
ATOM 2575 N N . ILE A 1 317 ? 3.277 3.265 -11.113 1.00 96.62 317 ILE A N 1
ATOM 2576 C CA . ILE A 1 317 ? 1.866 3.539 -10.865 1.00 96.62 317 ILE A CA 1
ATOM 2577 C C . ILE A 1 317 ? 1.491 3.066 -9.463 1.00 96.62 317 ILE A C 1
ATOM 2579 O O . ILE A 1 317 ? 1.996 2.066 -8.947 1.00 96.62 317 ILE A O 1
ATOM 2583 N N . ALA A 1 318 ? 0.590 3.810 -8.852 1.00 97.88 318 ALA A N 1
ATOM 2584 C CA . ALA A 1 318 ? -0.060 3.489 -7.602 1.00 97.88 318 ALA A CA 1
ATOM 2585 C C . ALA A 1 318 ? -1.464 4.096 -7.611 1.00 97.88 318 ALA A C 1
ATOM 2587 O O . ALA A 1 318 ? -1.840 4.836 -8.529 1.00 97.88 318 ALA A O 1
ATOM 2588 N N . ALA A 1 319 ? -2.258 3.761 -6.604 1.00 98.25 319 ALA A N 1
ATOM 2589 C CA . ALA A 1 319 ? -3.585 4.328 -6.472 1.00 98.25 319 ALA A CA 1
ATOM 2590 C C . ALA A 1 319 ? -4.072 4.322 -5.029 1.00 98.25 319 ALA A C 1
ATOM 2592 O O . ALA A 1 319 ? -3.633 3.522 -4.208 1.00 98.25 319 ALA A O 1
ATOM 2593 N N . LEU A 1 320 ? -5.028 5.199 -4.756 1.00 98.62 320 LEU A N 1
ATOM 2594 C CA . LEU A 1 320 ? -5.879 5.144 -3.585 1.00 98.62 320 LEU A CA 1
ATOM 2595 C C . LEU A 1 320 ? -7.307 4.856 -4.042 1.00 98.62 320 LEU A C 1
ATOM 2597 O O . LEU A 1 320 ? -7.840 5.599 -4.864 1.00 98.62 320 LEU A O 1
ATOM 2601 N N . VAL A 1 321 ? -7.928 3.816 -3.491 1.00 98.75 321 VAL A N 1
ATOM 2602 C CA . VAL A 1 321 ? -9.352 3.526 -3.677 1.00 98.75 321 VAL A CA 1
ATOM 2603 C C . VAL A 1 321 ? -10.112 3.850 -2.396 1.00 98.75 321 VAL A C 1
ATOM 2605 O O . VAL A 1 321 ? -9.655 3.522 -1.304 1.00 98.75 321 VAL A O 1
ATOM 2608 N N . THR A 1 322 ? -11.264 4.506 -2.517 1.00 98.62 322 THR A N 1
ATOM 2609 C CA . THR A 1 322 ? -12.098 4.911 -1.381 1.00 98.62 322 THR A CA 1
ATOM 2610 C C . THR A 1 322 ? -13.583 4.981 -1.750 1.00 98.62 322 THR A C 1
ATOM 2612 O O . THR A 1 322 ? -13.990 4.679 -2.879 1.00 98.62 322 THR A O 1
ATOM 2615 N N . ARG A 1 323 ? -14.406 5.358 -0.773 1.00 97.31 323 ARG A N 1
ATOM 2616 C CA . ARG A 1 323 ? -15.850 5.528 -0.903 1.00 97.31 323 ARG A CA 1
ATOM 2617 C C . ARG A 1 323 ? -16.216 6.876 -1.517 1.00 97.31 323 ARG A C 1
ATOM 2619 O O . ARG A 1 323 ? -15.508 7.872 -1.374 1.00 97.31 323 ARG A O 1
ATOM 2626 N N . ARG A 1 324 ? -17.382 6.924 -2.161 1.00 96.38 324 ARG A N 1
ATOM 2627 C CA . ARG A 1 324 ? -17.882 8.130 -2.834 1.00 96.38 324 ARG A CA 1
ATOM 2628 C C . ARG A 1 324 ? -18.212 9.282 -1.889 1.00 96.38 324 ARG A C 1
ATOM 2630 O O . ARG A 1 324 ? -18.021 10.439 -2.246 1.00 96.38 324 ARG A O 1
ATOM 2637 N N . ASP A 1 325 ? -18.705 8.996 -0.693 1.00 95.88 325 ASP A N 1
ATOM 2638 C CA . ASP A 1 325 ? -19.022 10.028 0.295 1.00 95.88 325 ASP A CA 1
ATOM 2639 C C . ASP A 1 325 ? -17.771 10.778 0.780 1.00 95.88 325 ASP A C 1
ATOM 2641 O O . ASP A 1 325 ? -17.807 12.005 0.884 1.00 95.88 325 ASP A O 1
ATOM 2645 N N . ILE A 1 326 ? -16.647 10.074 0.949 1.00 95.94 326 ILE A N 1
ATOM 2646 C CA . ILE A 1 326 ? -15.347 10.678 1.278 1.00 95.94 326 ILE A CA 1
ATOM 2647 C C . ILE A 1 326 ? -14.885 11.620 0.162 1.00 95.94 326 ILE A C 1
ATOM 2649 O O . ILE A 1 326 ? -14.529 12.771 0.421 1.00 95.94 326 ILE A O 1
ATOM 2653 N N . THR A 1 327 ? -14.945 11.176 -1.096 1.00 93.56 327 THR A N 1
ATOM 2654 C CA . THR A 1 327 ? -14.559 12.028 -2.231 1.00 93.56 327 THR A CA 1
ATOM 2655 C C . THR A 1 327 ? -15.502 13.207 -2.434 1.00 93.56 327 THR A C 1
ATOM 2657 O O . THR A 1 327 ? -15.054 14.297 -2.777 1.00 93.56 327 THR A O 1
ATOM 2660 N N . ASN A 1 328 ? -16.803 13.019 -2.199 1.00 92.12 328 ASN A N 1
ATOM 2661 C CA . ASN A 1 328 ? -17.790 14.084 -2.347 1.00 92.12 328 ASN A CA 1
ATOM 2662 C C . ASN A 1 328 ? -17.539 15.214 -1.350 1.00 92.12 328 ASN A C 1
ATOM 2664 O O . ASN A 1 328 ? -17.647 16.373 -1.737 1.00 92.12 328 ASN A O 1
ATOM 2668 N N . LYS A 1 329 ? -17.169 14.896 -0.100 1.00 88.25 329 LYS A N 1
ATOM 2669 C CA . LYS A 1 329 ? -16.789 15.915 0.888 1.00 88.25 329 LYS A CA 1
ATOM 2670 C C . LYS A 1 329 ? -15.627 16.768 0.371 1.00 88.25 329 LYS A C 1
ATOM 2672 O O . LYS A 1 329 ? -15.761 17.980 0.301 1.00 88.25 329 LYS A O 1
ATOM 2677 N N . PHE A 1 330 ? -14.566 16.129 -0.119 1.00 85.12 330 PHE A N 1
ATOM 2678 C CA . PHE A 1 330 ? -13.393 16.816 -0.667 1.00 85.12 330 PHE A CA 1
ATOM 2679 C C . PHE A 1 330 ? -13.717 17.734 -1.862 1.00 85.12 330 PHE A C 1
ATOM 2681 O O . PHE A 1 330 ? -13.174 18.833 -1.973 1.00 85.12 330 PHE A O 1
ATOM 2688 N N . VAL A 1 331 ? -14.631 17.306 -2.743 1.00 81.81 331 VAL A N 1
ATOM 2689 C CA . VAL A 1 331 ? -15.122 18.127 -3.866 1.00 81.81 331 VAL A CA 1
ATOM 2690 C C . VAL A 1 331 ? -15.963 19.308 -3.376 1.00 81.81 331 VAL A C 1
ATOM 2692 O O . VAL A 1 331 ? -15.822 20.410 -3.902 1.00 81.81 331 VAL A O 1
ATOM 2695 N N . ILE A 1 332 ? -16.827 19.101 -2.375 1.00 73.06 332 ILE A N 1
ATOM 2696 C CA . ILE A 1 332 ? -17.661 20.158 -1.777 1.00 73.06 332 ILE A CA 1
ATOM 2697 C C . ILE A 1 332 ? -16.794 21.284 -1.201 1.00 73.06 332 ILE A C 1
ATOM 2699 O O . ILE A 1 332 ? -17.154 22.452 -1.336 1.00 73.06 332 ILE A O 1
ATOM 2703 N N . ASP A 1 333 ? -15.631 20.954 -0.639 1.00 76.06 333 ASP A N 1
ATOM 2704 C CA . ASP A 1 333 ? -14.684 21.939 -0.104 1.00 76.06 333 ASP A CA 1
ATOM 2705 C C . ASP A 1 333 ? -13.891 22.683 -1.204 1.00 76.06 333 ASP A C 1
ATOM 2707 O O . ASP A 1 333 ? -13.038 23.520 -0.910 1.00 76.06 333 ASP A O 1
ATOM 2711 N N . GLY A 1 334 ? -14.178 22.405 -2.484 1.00 70.88 334 GLY A N 1
ATOM 2712 C CA . GLY A 1 334 ? -13.600 23.090 -3.643 1.00 70.88 334 GLY A CA 1
ATOM 2713 C C . GLY A 1 334 ? -12.171 22.663 -3.975 1.00 70.88 334 GLY A C 1
ATOM 2714 O O . GLY A 1 334 ? -11.455 23.393 -4.661 1.00 70.88 334 GLY A O 1
ATOM 2715 N N . ILE A 1 335 ? -11.727 21.508 -3.474 1.00 73.75 335 ILE A N 1
ATOM 2716 C CA . ILE A 1 335 ? -10.341 21.071 -3.605 1.00 73.75 335 ILE A CA 1
ATOM 2717 C C . ILE A 1 335 ? -10.161 20.220 -4.866 1.00 73.75 335 ILE A C 1
ATOM 2719 O O . ILE A 1 335 ? -10.755 19.155 -5.020 1.00 73.75 335 ILE A O 1
ATOM 2723 N N . GLU A 1 336 ? -9.262 20.653 -5.748 1.00 80.38 336 GLU A N 1
ATOM 2724 C CA . GLU A 1 336 ? -8.813 19.851 -6.886 1.00 80.38 336 GLU A CA 1
ATOM 2725 C C . GLU A 1 336 ? -7.617 18.964 -6.501 1.00 80.38 336 GLU A C 1
ATOM 2727 O O . GLU A 1 336 ? -6.681 19.397 -5.820 1.00 80.38 336 GLU A O 1
ATOM 2732 N N . TYR A 1 337 ? -7.615 17.716 -6.980 1.00 87.00 337 TYR A N 1
ATOM 2733 C CA . TYR A 1 337 ? -6.444 16.840 -6.943 1.00 87.00 337 TYR A CA 1
ATOM 2734 C C . TYR A 1 337 ? -5.908 16.621 -8.355 1.00 87.00 337 TYR A C 1
ATOM 2736 O O . TYR A 1 337 ? -6.654 16.290 -9.275 1.00 87.00 337 TYR A O 1
ATOM 2744 N N . PHE A 1 338 ? -4.595 16.762 -8.521 1.00 87.75 338 PHE A N 1
ATOM 2745 C CA . PHE A 1 338 ? -3.918 16.455 -9.770 1.00 87.75 338 PHE A CA 1
ATOM 2746 C C . PHE A 1 338 ? -2.539 15.867 -9.507 1.00 87.75 338 PHE A C 1
ATOM 2748 O O . PHE A 1 338 ? -1.798 16.336 -8.644 1.00 87.75 338 PHE A O 1
ATOM 2755 N N . ASN A 1 339 ? -2.187 14.879 -10.321 1.00 87.06 339 ASN A N 1
ATOM 2756 C CA . ASN A 1 339 ? -0.873 14.273 -10.362 1.00 87.06 339 ASN A CA 1
ATOM 2757 C C . ASN A 1 339 ? -0.438 14.185 -11.825 1.00 87.06 339 ASN A C 1
ATOM 2759 O O . ASN A 1 339 ? -1.096 13.516 -12.617 1.00 87.06 339 ASN A O 1
ATOM 2763 N N . THR A 1 340 ? 0.654 14.861 -12.189 1.00 89.69 340 THR A N 1
ATOM 2764 C CA . THR A 1 340 ? 1.104 14.956 -13.587 1.00 89.69 340 THR A CA 1
ATOM 2765 C C . THR A 1 340 ? 1.287 13.595 -14.247 1.00 89.69 340 THR A C 1
ATOM 2767 O O . THR A 1 340 ? 0.920 13.431 -15.408 1.00 89.69 340 THR A O 1
ATOM 2770 N N . TYR A 1 341 ? 1.828 12.619 -13.517 1.00 90.12 341 TYR A N 1
ATOM 2771 C CA . TYR A 1 341 ? 2.129 11.293 -14.058 1.00 90.12 341 TYR A CA 1
ATOM 2772 C C . TYR A 1 341 ? 1.270 10.178 -13.455 1.00 90.12 341 TYR A C 1
ATOM 2774 O O . TYR A 1 341 ? 1.146 9.117 -14.071 1.00 90.12 341 TYR A O 1
ATOM 2782 N N . GLY A 1 342 ? 0.620 10.427 -12.314 1.00 91.88 342 GLY A N 1
ATOM 2783 C CA . GLY A 1 342 ? -0.265 9.467 -11.666 1.00 91.88 342 GLY A CA 1
ATOM 2784 C C . GLY A 1 342 ? -1.435 9.110 -12.575 1.00 91.88 342 GLY A C 1
ATOM 2785 O O . GLY A 1 342 ? -2.297 9.939 -12.847 1.00 91.88 342 GLY A O 1
ATOM 2786 N N . GLY A 1 343 ? -1.473 7.870 -13.059 1.00 92.69 343 GLY A N 1
ATOM 2787 C CA . GLY A 1 343 ? -2.536 7.404 -13.954 1.00 92.69 343 GLY A CA 1
ATOM 2788 C C . GLY A 1 343 ? -2.412 7.916 -15.389 1.00 92.69 343 GLY A C 1
ATOM 2789 O O . GLY A 1 343 ? -3.417 8.067 -16.080 1.00 92.69 343 GLY A O 1
ATOM 2790 N N . ASN A 1 344 ? -1.195 8.218 -15.850 1.00 95.19 344 ASN A N 1
ATOM 2791 C CA . ASN A 1 344 ? -0.967 8.468 -17.271 1.00 95.19 344 ASN A CA 1
ATOM 2792 C C . ASN A 1 344 ? -1.354 7.230 -18.121 1.00 95.19 344 ASN A C 1
ATOM 2794 O O . ASN A 1 344 ? -1.273 6.100 -17.626 1.00 95.19 344 ASN A O 1
ATOM 2798 N N . PRO A 1 345 ? -1.722 7.398 -19.408 1.00 96.25 345 PRO A N 1
ATOM 2799 C CA . PRO A 1 345 ? -2.209 6.298 -20.238 1.00 96.25 345 PRO A CA 1
ATOM 2800 C C . PRO A 1 345 ? -1.264 5.102 -20.363 1.00 96.25 345 PRO A C 1
ATOM 2802 O O . PRO A 1 345 ? -1.755 3.979 -20.477 1.00 96.25 345 PRO A O 1
ATOM 2805 N N . VAL A 1 346 ? 0.057 5.331 -20.348 1.00 96.69 346 VAL A N 1
ATOM 2806 C CA . VAL A 1 346 ? 1.085 4.279 -20.444 1.00 96.69 346 VAL A CA 1
ATOM 2807 C C . VAL A 1 346 ? 1.123 3.470 -19.153 1.00 96.69 346 VAL A C 1
ATOM 2809 O O . VAL A 1 346 ? 1.007 2.250 -19.198 1.00 96.69 346 VAL A O 1
ATOM 2812 N N . SER A 1 347 ? 1.194 4.144 -18.005 1.00 96.12 347 SER A N 1
ATOM 2813 C CA . SER A 1 347 ? 1.161 3.504 -16.689 1.00 96.12 347 SER A CA 1
ATOM 2814 C C . SER A 1 347 ? -0.147 2.760 -16.423 1.00 96.12 347 SER A C 1
ATOM 2816 O O . SER A 1 347 ? -0.108 1.690 -15.838 1.00 96.12 347 SER A O 1
ATOM 2818 N N . CYS A 1 348 ? -1.301 3.283 -16.858 1.00 96.81 348 CYS A N 1
ATOM 2819 C CA . CYS A 1 348 ? -2.575 2.564 -16.725 1.00 96.81 348 CYS A CA 1
ATOM 2820 C C . CYS A 1 348 ? -2.687 1.345 -17.650 1.00 96.81 348 CYS A C 1
ATOM 2822 O O . CYS A 1 348 ? -3.592 0.526 -17.482 1.00 96.81 348 CYS A O 1
ATOM 2824 N N . ARG A 1 349 ? -1.845 1.277 -18.686 1.00 96.44 349 ARG A N 1
ATOM 2825 C CA . ARG A 1 349 ? -1.833 0.175 -19.647 1.00 96.44 349 ARG A CA 1
ATOM 2826 C C . ARG A 1 349 ? -0.877 -0.948 -19.250 1.00 96.44 349 ARG A C 1
ATOM 2828 O O . ARG A 1 349 ? -1.141 -2.086 -19.647 1.00 96.44 349 ARG A O 1
ATOM 2835 N N . ALA A 1 350 ? 0.210 -0.604 -18.559 1.00 93.75 350 ALA A N 1
ATOM 2836 C CA . ALA A 1 350 ? 1.078 -1.557 -17.873 1.00 93.75 350 ALA A CA 1
ATOM 2837 C C . ALA A 1 350 ? 0.257 -2.382 -16.877 1.00 93.75 350 ALA A C 1
ATOM 2839 O O . ALA A 1 350 ? 0.466 -3.617 -16.860 1.00 93.75 350 ALA A O 1
#

Mean predicted aligned error: 6.89 Å

Solvent-accessible surface area (backbone atoms only — not comparable to full-atom values): 19650 Å² total; per-residue (Å²): 144,80,84,82,86,76,79,78,80,80,75,76,76,74,80,71,86,78,70,88,70,78,79,74,64,82,90,57,74,54,69,66,58,48,50,56,49,36,72,73,75,44,65,82,86,70,72,63,93,43,72,93,66,66,80,55,70,76,48,55,47,46,64,33,37,22,33,82,86,66,54,79,40,80,64,87,79,79,67,26,42,71,83,22,27,74,35,66,69,43,54,51,42,26,51,54,34,50,76,74,49,73,56,48,49,87,59,93,57,68,41,46,58,53,42,48,53,59,53,34,70,72,45,65,93,63,38,73,38,75,47,48,17,55,33,36,34,56,16,48,52,50,50,55,55,51,31,26,68,64,60,74,24,78,20,37,35,32,38,43,39,37,78,60,46,76,48,72,85,33,40,66,59,13,51,52,55,51,77,68,49,90,62,87,74,71,80,50,90,54,53,44,73,32,78,43,55,29,43,83,82,36,94,61,31,34,87,82,50,81,62,42,48,70,58,50,18,48,56,53,41,50,48,48,53,50,52,52,52,54,36,47,77,70,77,43,49,53,11,35,36,46,44,45,58,46,27,61,85,58,66,63,40,64,61,43,74,63,29,65,58,57,44,48,58,53,34,50,75,70,59,27,40,37,33,38,45,27,31,72,28,25,84,34,64,70,74,81,34,54,42,37,57,46,70,78,39,87,86,62,76,62,53,29,41,27,30,11,47,39,67,11,45,70,40,67,24,16,23,29,35,22,33,58,70,57,54,48,51,46,49,72,75,70,56,85,86,87,43,71,60,16,41,10,50,28,38,40,48,52

Nearest PDB structures (foldseek):
  6tor-assembly1_B  TM=9.669E-01  e=1.845E-38  Homo sapiens
  6tor-assembly1_A  TM=9.618E-01  e=1.255E-37  Homo sapiens
  5ll3-assembly1_D  TM=9.028E-01  e=1.100E-23  Lentilactobacillus buchneri
  1wkh-assembly1_B  TM=8.731E-01  e=2.458E-23  Thermus thermophilus
  4zm3-assembly1_A  TM=8.419E-01  e=3.323E-18  Streptomyces pactum

InterPro domains:
  IPR005814 Aminotransferase class-III [PF00202] (54-349)
  IPR005814 Aminotransferase class-III [PIRSF000521] (58-346)
  IPR005814 Aminotransferase class-III [cd00610] (54-350)
  IPR015421 Pyridoxal phosphate-dependent transferase, major domain [G3DSA:3.40.640.10] (87-350)
  IPR015424 Pyridoxal phosphate-dependent transferase [SSF53383] (48-350)
  IPR049704 Aminotransferases class-III pyridoxal-phosphate attachment site [PS00600] (274-314)

Sequence (350 aa):
MASPIINGYHTEVMDSDNDESEYEFKDYYSKDKTMELRDIYIPACTQLFFRENPLKIVRSQGTYMYDQLGNKYLDCINNVAHVGHCHPYVNNQVYKQMSACATNNRYLHDNTVILAERITKTLPKGLEQIFYTNSGSEANDLAIRLAREYTGNYDILVLDNAYHGHLLSLVELSSYMYKKMTNQQKMPEHVHVVPTPDVYRGKFRDIDYNNDEVKLCQLYFDEVRRIVEEAESRGRHIAIFLFEPLQSCGGQIIYPKGYLRKTFDYLQSKGILCLADEVQAGFGRCGTHFWSFQSYEEDLIPDFVTLGKSMGNGFPIAALVTRRDITNKFVIDGIEYFNTYGGNPVSCRA

Secondary structure (DSSP, 8-state):
-------------------------TTPPPHHHHHHHHHHHS-TTS--SSSSS---EEEEEBTEEEETT--EEE--S-SS-TT-BT-HHHHHHHHHHHHH----TTS--HHHHHHHHHHHTTSPTT--EEEEESSHHHHHHHHHHHHHHHHS--EEEEETT----SSHHHHTT-HHHHTT-SS-PPPPTTEEEEPP--TTTSSS-GGGTTT-HHHHHHHHHHHHHHHHHHHHHTT--EEEEEE-SSBTTTTSBPPPTTHHHHHHHHHHHTT-EEEEE-TTTTTTTTSS-SSGGGGT-TT---SEEEE-GGGGTTS--EEEEE-HHHHHHHHHTT-----SSTT-TTTTT-

pLDDT: mean 88.85, std 16.78, range [25.84, 98.81]

Organism: NCBI:txid392033

Foldseek 3Di:
DDDDPPPDPPPPPPPCPPDPPPPPPVVDDDPVVVVVVCVVPPDPVPDAPDRVDHFQFDDWWFQWTAGPVRDIDGDPDALFQPRTDPPVQLVVLLVVDVVVDWFFPPDDDVLLVVLLVVVVVQAPPQQRDKDKDQAQLVQVVVVLVLLCLLQVARAEEEEALAQRDDPPVRCLAHNVNVVVDPDPDDRDPRHFYQYDQAQPPTPHHCVVVVNPLVVSLVVSLVSLVVRCVVCVVVVHAAREYEYACQRVSVPRGHHRACNLVSNCVVCVVRNHFYEHEQQRVACCNVVPGRGSNCVRPVPRHGQKYKYHRHLSSPGRMIMITGGPVSVVSCVVVVDDDGDGNGSTSSSSSD

Radius of gyration: 22.49 Å; Cα contacts (8 Å, |Δi|>4): 577; chains: 1; bounding box: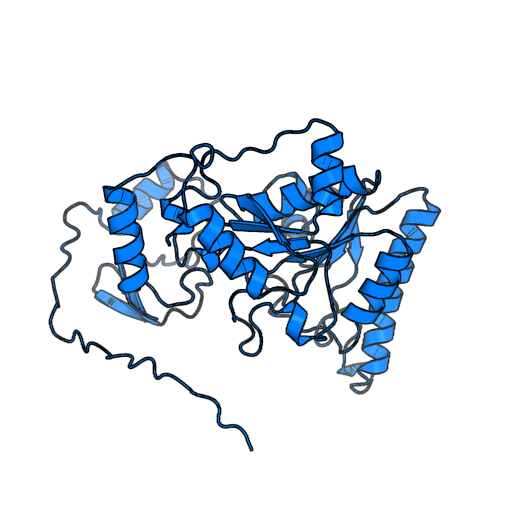 62×52×57 Å